Protein AF-A0A927Y3K6-F1 (afdb_monomer_lite)

Foldseek 3Di:
DDDDDDPPDDPPPPPCDPVNLLVLLVVLLLALDPPRPDDLCQVVPCPVNVVSLVSLLCCLQVVLVDPFDDQSSLVSLVVSLVSLVVLLVVLVVVLVVLVVQLVVLLVLLVLLVVLLVCLQVLPVCSVVSLVVCPVPDDPLLSVLSVQCNPDPDCPDPSVVVSVVVSVVSSVCSNPVVVSVVVNVSSVSSSVSSLVSNPSSVVSSVPHDNGDDPCVVCVVVVVVVVVVCVVPDDDDDPDCVVVVVPDPVVVVSVVVVVVVVPPPDPPDDDDDDDD

pLDDT: mean 73.15, std 21.18, range [29.06, 95.88]

Secondary structure (DSSP, 8-state):
-----PPP---------HHHHHHHHHHHHHHH-TT-SS----TTT-HHHHHHHHHHHHHHHHGGGSSS--HHHHHHHHHHHHHHHHHHHHHHHHHHHHHHHHHHHHHHHHHHHHHHHHHHTT-TTHHHHHHHGGGTS-HHHHHHHHHHHH-S-TT-HHHHHHHHHHHHHHHHHHH-HHHHHHHHHHHHHHHHHHHHHHHHHHHHTTSPPP---THHHHHHHHHHHHHHTTS----PPPHHHHHHH-THHHHHHHHHHHTT-----PPPPP----

Sequence (274 aa):
MLFFHKPGIVNVRMIITEEKILSNIDKVQKMINPNSKKQIVQLDEDAFFKDLIDSIKTYLIEYPKKKNFPAGVYRAAYGLVEYATNQFEENTKKIETLIRQREKNINVANNLKGLLDSVENKEKDWKSKVKQATTVLSEDVIQALVVVGKAKNKKNDNYNDAIKLIKARISNLETNLHIEIDMERIEDRSKALSYIGIEIAEALKGIPAPVEDEKAQVIEQTEENEYLAQTRFEVKPSLWQRIKTSKLVRTIAYICKVKVVLQLPALPEGRGEN

Structure (mmCIF, N/CA/C/O backbone):
data_AF-A0A927Y3K6-F1
#
_entry.id   AF-A0A927Y3K6-F1
#
loop_
_atom_site.group_PDB
_atom_site.id
_atom_site.type_symbol
_atom_site.label_atom_id
_atom_site.label_alt_id
_atom_site.label_comp_id
_atom_site.label_asym_id
_atom_site.label_entity_id
_atom_site.label_seq_id
_atom_site.pdbx_PDB_ins_code
_atom_site.Cartn_x
_atom_site.Cartn_y
_atom_site.Cartn_z
_atom_site.occupancy
_atom_site.B_iso_or_equiv
_atom_site.auth_seq_id
_atom_site.auth_comp_id
_atom_site.auth_asym_id
_atom_site.auth_atom_id
_atom_site.pdbx_PDB_model_num
ATOM 1 N N . MET A 1 1 ? 40.669 -33.558 -53.863 1.00 36.59 1 MET A N 1
ATOM 2 C CA . MET A 1 1 ? 41.075 -32.639 -52.776 1.00 36.59 1 MET A CA 1
ATOM 3 C C . MET A 1 1 ? 39.826 -32.197 -52.034 1.00 36.59 1 MET A C 1
ATOM 5 O O . MET A 1 1 ? 38.981 -31.549 -52.634 1.00 36.59 1 MET A O 1
ATOM 9 N N . LEU A 1 2 ? 39.681 -32.614 -50.775 1.00 41.03 2 LEU A N 1
ATOM 10 C CA . LEU A 1 2 ? 38.600 -32.207 -49.874 1.00 41.03 2 LEU A CA 1
ATOM 11 C C . LEU A 1 2 ? 39.032 -30.930 -49.147 1.00 41.03 2 LEU A C 1
ATOM 13 O O . LEU A 1 2 ? 39.905 -30.985 -48.285 1.00 41.03 2 LEU A O 1
ATOM 17 N N . PHE A 1 3 ? 38.436 -29.790 -49.489 1.00 42.84 3 PHE A N 1
ATOM 18 C CA . PHE A 1 3 ? 38.625 -28.548 -48.741 1.00 42.84 3 PHE A CA 1
ATOM 19 C C . PHE A 1 3 ? 37.510 -28.409 -47.704 1.00 42.84 3 PHE A C 1
ATOM 21 O O . PHE A 1 3 ? 36.457 -27.835 -47.972 1.00 42.84 3 PHE A O 1
ATOM 28 N N . PHE A 1 4 ? 37.751 -28.937 -46.505 1.00 44.19 4 PHE A N 1
ATOM 29 C CA . PHE A 1 4 ? 36.957 -28.597 -45.328 1.00 44.19 4 PHE A CA 1
ATOM 30 C C . PHE A 1 4 ? 37.248 -27.144 -44.936 1.00 44.19 4 PHE A C 1
ATOM 32 O O . PHE A 1 4 ? 38.288 -26.843 -44.352 1.00 44.19 4 PHE A O 1
ATOM 39 N N . HIS A 1 5 ? 36.324 -26.238 -45.251 1.00 45.66 5 HIS A N 1
ATOM 40 C CA . HIS A 1 5 ? 36.304 -24.913 -44.643 1.00 45.66 5 HIS A CA 1
ATOM 41 C C . HIS A 1 5 ? 35.807 -25.055 -43.202 1.00 45.66 5 HIS A C 1
ATOM 43 O O . HIS A 1 5 ? 34.659 -25.427 -42.964 1.00 45.66 5 HIS A O 1
ATOM 49 N N . LYS A 1 6 ? 36.677 -24.768 -42.230 1.00 51.31 6 LYS A N 1
ATOM 50 C CA . LYS A 1 6 ? 36.256 -24.541 -40.844 1.00 51.31 6 LYS A CA 1
ATOM 51 C C . LYS A 1 6 ? 35.417 -23.255 -40.813 1.00 51.31 6 LYS A C 1
ATOM 53 O O . LYS A 1 6 ? 35.940 -22.221 -41.234 1.00 51.31 6 LYS A O 1
ATOM 58 N N . PRO A 1 7 ? 34.164 -23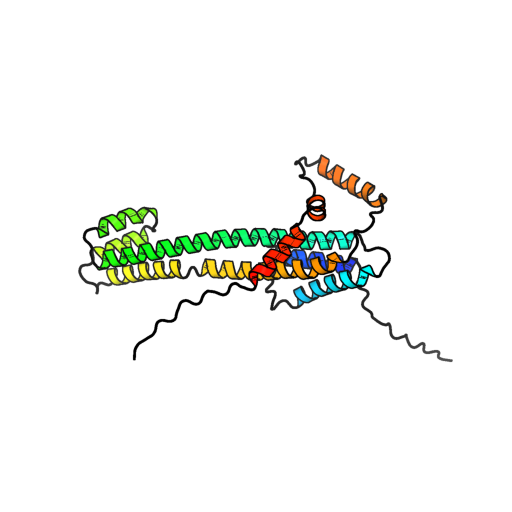.267 -40.325 1.00 47.44 7 PRO A N 1
ATOM 59 C CA . PRO A 1 7 ? 33.451 -22.025 -40.080 1.00 47.44 7 PRO A CA 1
ATOM 60 C C . PRO A 1 7 ? 34.171 -21.280 -38.953 1.00 47.44 7 PRO A C 1
ATOM 62 O O . PRO A 1 7 ? 34.413 -21.831 -37.877 1.00 47.44 7 PRO A O 1
ATOM 65 N N . GLY A 1 8 ? 34.577 -20.045 -39.244 1.00 43.66 8 GLY A N 1
ATOM 66 C CA . GLY A 1 8 ? 35.176 -19.148 -38.268 1.00 43.66 8 GLY A CA 1
ATOM 67 C C . GLY A 1 8 ? 34.257 -18.997 -37.061 1.00 43.66 8 GLY A C 1
ATOM 68 O O . GLY A 1 8 ? 33.038 -18.915 -37.202 1.00 43.66 8 GLY A O 1
ATOM 69 N N . ILE A 1 9 ? 34.859 -18.985 -35.875 1.00 44.06 9 ILE A N 1
ATOM 70 C CA . ILE A 1 9 ? 34.184 -18.696 -34.613 1.00 44.06 9 ILE A CA 1
ATOM 71 C C . ILE A 1 9 ? 33.512 -17.332 -34.772 1.00 44.06 9 ILE A C 1
ATOM 73 O O . ILE A 1 9 ? 34.178 -16.295 -34.809 1.00 44.06 9 ILE A O 1
ATOM 77 N N . VAL A 1 10 ? 32.189 -17.344 -34.930 1.00 38.84 10 VAL A N 1
ATOM 78 C CA . VAL A 1 10 ? 31.381 -16.130 -34.945 1.00 38.84 10 VAL A CA 1
ATOM 79 C C . VAL A 1 10 ? 31.511 -15.541 -33.553 1.00 38.84 10 VAL A C 1
ATOM 81 O O . VAL A 1 10 ? 31.070 -16.128 -32.568 1.00 38.84 10 VAL A O 1
ATOM 84 N N . ASN A 1 11 ? 32.179 -14.399 -33.464 1.00 36.50 11 ASN A N 1
ATOM 85 C CA . ASN A 1 11 ? 32.281 -13.641 -32.234 1.00 36.50 11 ASN A CA 1
ATOM 86 C C . ASN A 1 11 ? 30.873 -13.101 -31.939 1.00 36.50 11 ASN A C 1
ATOM 88 O O . ASN A 1 11 ? 30.486 -12.058 -32.466 1.00 36.50 11 ASN A O 1
ATOM 92 N N . VAL A 1 12 ? 30.069 -13.844 -31.169 1.00 40.75 12 VAL A N 1
ATOM 93 C CA . VAL A 1 12 ? 28.714 -13.448 -30.752 1.00 40.75 12 VAL A CA 1
ATOM 94 C C . VAL A 1 12 ? 28.831 -12.356 -29.685 1.00 40.75 12 VAL A C 1
ATOM 96 O O . VAL A 1 12 ? 28.401 -12.508 -28.546 1.00 40.75 12 VAL A O 1
ATOM 99 N N . ARG A 1 13 ? 29.425 -11.209 -30.038 1.00 42.69 13 ARG A N 1
ATOM 100 C CA . ARG A 1 13 ? 29.059 -9.960 -29.373 1.00 42.69 13 ARG A CA 1
ATOM 101 C C . ARG A 1 13 ? 27.600 -9.757 -29.733 1.00 42.69 13 ARG A C 1
ATOM 103 O O . ARG A 1 13 ? 27.295 -9.425 -30.872 1.00 42.69 13 ARG A O 1
ATOM 110 N N . MET A 1 14 ? 26.711 -10.058 -28.796 1.00 45.69 14 MET A N 1
ATOM 111 C CA . MET A 1 14 ? 25.279 -9.837 -28.925 1.00 45.69 14 MET A CA 1
ATOM 112 C C . MET A 1 14 ? 25.083 -8.360 -29.296 1.00 45.69 14 MET A C 1
ATOM 114 O O . MET A 1 14 ? 25.228 -7.484 -28.448 1.00 45.69 14 MET A O 1
ATOM 118 N N . ILE A 1 15 ? 24.864 -8.064 -30.580 1.00 51.78 15 ILE A N 1
ATOM 119 C CA . ILE A 1 15 ? 24.608 -6.701 -31.042 1.00 51.78 15 ILE A CA 1
ATOM 120 C C . ILE A 1 15 ? 23.245 -6.351 -30.458 1.00 51.78 15 ILE A C 1
ATOM 122 O O . ILE A 1 15 ? 22.217 -6.831 -30.930 1.00 51.78 15 ILE A O 1
ATOM 126 N N . ILE A 1 16 ? 23.238 -5.588 -29.370 1.00 62.56 16 ILE A N 1
ATOM 127 C CA . ILE A 1 16 ? 22.017 -5.008 -28.830 1.00 62.56 16 ILE A CA 1
ATOM 128 C C . ILE A 1 16 ? 21.516 -4.030 -29.899 1.00 62.56 16 ILE A C 1
ATOM 130 O O . ILE A 1 16 ? 22.113 -2.976 -30.120 1.00 62.56 16 ILE A O 1
ATOM 134 N N . THR A 1 17 ? 20.484 -4.436 -30.636 1.00 76.12 17 THR A N 1
ATOM 135 C CA . THR A 1 17 ? 19.841 -3.619 -31.666 1.00 76.12 17 THR A CA 1
ATOM 136 C C . THR A 1 17 ? 18.910 -2.596 -31.019 1.00 76.12 17 THR A C 1
ATOM 138 O O . THR A 1 17 ? 18.392 -2.817 -29.923 1.00 76.12 17 THR A O 1
ATOM 141 N N . GLU A 1 18 ? 18.670 -1.483 -31.711 1.00 79.75 18 GLU A N 1
ATOM 142 C CA . GLU A 1 18 ? 17.686 -0.469 -31.306 1.00 79.75 18 GLU A CA 1
ATOM 143 C C . GLU A 1 18 ? 16.310 -1.092 -31.020 1.00 79.75 18 GLU A C 1
ATOM 145 O O . GLU A 1 18 ? 15.723 -0.846 -29.967 1.00 79.75 18 GLU A O 1
ATOM 150 N N . GLU A 1 19 ? 15.849 -1.992 -31.891 1.00 82.81 19 GLU A N 1
ATOM 151 C CA . GLU A 1 19 ? 14.581 -2.716 -31.739 1.00 82.81 19 GLU A CA 1
ATOM 152 C C . GLU A 1 19 ? 14.511 -3.521 -30.434 1.00 82.81 19 GLU A C 1
ATOM 154 O O . GLU A 1 19 ? 13.481 -3.541 -29.755 1.00 82.81 19 GLU A O 1
ATOM 159 N N . LYS A 1 20 ? 15.623 -4.158 -30.039 1.00 86.69 20 LYS A N 1
ATOM 160 C CA . LYS A 1 20 ? 15.697 -4.924 -28.791 1.00 86.69 20 LYS A CA 1
ATOM 161 C C . LYS A 1 20 ? 15.553 -4.012 -27.573 1.00 86.69 20 LYS A C 1
ATOM 163 O O . LYS A 1 20 ? 14.872 -4.386 -26.620 1.00 86.69 20 LYS A O 1
ATOM 168 N N . ILE A 1 21 ? 16.152 -2.821 -27.601 1.00 89.12 21 ILE A N 1
ATOM 169 C CA . ILE A 1 21 ? 16.048 -1.857 -26.496 1.00 89.12 21 ILE A CA 1
ATOM 170 C C . ILE A 1 21 ? 14.661 -1.241 -26.412 1.00 89.12 21 ILE A C 1
ATOM 172 O O . ILE A 1 21 ? 14.115 -1.161 -25.315 1.00 89.12 21 ILE A O 1
ATOM 176 N N . LEU A 1 22 ? 14.053 -0.888 -27.543 1.00 87.81 22 LEU A N 1
ATOM 177 C CA . LEU A 1 22 ? 12.665 -0.426 -27.573 1.00 87.81 22 LEU A CA 1
ATOM 178 C C . LEU A 1 22 ? 11.711 -1.493 -27.013 1.00 87.81 22 LEU A C 1
ATOM 180 O O . LEU A 1 22 ? 10.856 -1.183 -26.185 1.00 87.81 22 LEU A O 1
ATOM 184 N N . SER A 1 23 ? 11.914 -2.765 -27.375 1.00 89.19 23 SER A N 1
ATOM 185 C CA . SER A 1 23 ? 11.152 -3.883 -26.804 1.00 89.19 23 SER A CA 1
ATOM 186 C C . SER A 1 23 ? 11.370 -4.038 -25.295 1.00 89.19 23 SER A C 1
ATOM 188 O O . SER A 1 23 ? 10.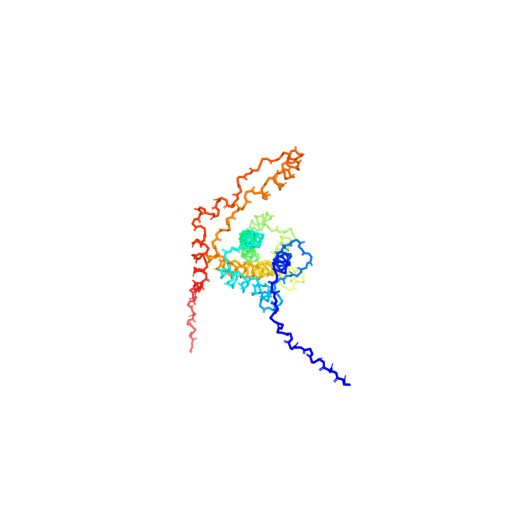420 -4.310 -24.560 1.00 89.19 23 SER A O 1
ATOM 190 N N . ASN A 1 24 ? 12.602 -3.860 -24.809 1.00 90.19 24 ASN A N 1
ATOM 191 C CA . ASN A 1 24 ? 12.896 -3.916 -23.377 1.00 90.19 24 ASN A CA 1
ATOM 192 C C . ASN A 1 24 ? 12.230 -2.760 -22.618 1.00 90.19 24 ASN A C 1
ATOM 194 O O . ASN A 1 24 ? 11.640 -3.003 -21.569 1.00 90.19 24 ASN A O 1
ATOM 198 N N . ILE A 1 25 ? 12.248 -1.540 -23.164 1.00 89.00 25 ILE A N 1
ATOM 199 C CA . ILE A 1 25 ? 11.566 -0.375 -22.581 1.00 89.00 25 ILE A CA 1
ATOM 200 C C . ILE A 1 25 ? 10.054 -0.624 -22.467 1.00 89.00 25 ILE A C 1
ATOM 202 O O . ILE A 1 25 ? 9.486 -0.418 -21.396 1.00 89.00 25 ILE A O 1
ATOM 206 N N . ASP A 1 26 ? 9.411 -1.139 -23.519 1.00 88.56 26 ASP A N 1
ATOM 207 C CA . ASP A 1 26 ? 7.977 -1.471 -23.503 1.00 88.56 26 ASP A CA 1
ATOM 208 C C . ASP A 1 26 ? 7.641 -2.563 -22.466 1.00 88.56 26 ASP A C 1
ATOM 210 O O . ASP A 1 26 ? 6.654 -2.464 -21.732 1.00 88.56 26 ASP A O 1
ATOM 214 N N . LYS A 1 27 ? 8.491 -3.591 -22.333 1.00 88.81 27 LYS A N 1
ATOM 215 C CA . LYS A 1 27 ? 8.333 -4.619 -21.287 1.00 88.81 27 LYS A CA 1
ATOM 216 C C . LYS A 1 27 ? 8.416 -4.017 -19.889 1.00 88.81 27 LYS A C 1
ATOM 218 O O . LYS A 1 27 ? 7.531 -4.287 -19.079 1.00 88.81 27 LYS A O 1
ATOM 223 N N . VAL A 1 28 ? 9.428 -3.188 -19.626 1.00 88.81 28 VAL A N 1
ATOM 224 C CA . VAL A 1 28 ? 9.579 -2.494 -18.339 1.00 88.81 28 VAL A CA 1
ATOM 225 C C . VAL A 1 28 ? 8.339 -1.651 -18.060 1.00 88.81 28 VAL A C 1
ATOM 227 O O . VAL A 1 28 ? 7.747 -1.791 -16.992 1.00 88.81 28 VAL A O 1
ATOM 230 N N . GLN A 1 29 ? 7.882 -0.851 -19.030 1.00 86.88 29 GLN A N 1
ATOM 231 C CA . GLN A 1 29 ? 6.697 -0.004 -18.886 1.00 86.88 29 GLN A CA 1
ATOM 232 C C . GLN A 1 29 ? 5.433 -0.812 -18.544 1.00 86.88 29 GLN A C 1
ATOM 234 O O . GLN A 1 29 ? 4.636 -0.397 -17.702 1.00 86.88 29 GLN A O 1
ATOM 239 N N . LYS A 1 30 ? 5.254 -1.996 -19.141 1.00 86.19 30 LYS A N 1
ATOM 240 C CA . LYS A 1 30 ? 4.138 -2.905 -18.824 1.00 86.19 30 LYS A CA 1
ATOM 241 C C . LYS A 1 30 ? 4.226 -3.496 -17.415 1.00 86.19 30 LYS A C 1
ATOM 243 O O . LYS A 1 30 ? 3.180 -3.670 -16.788 1.00 86.19 30 LYS A O 1
ATOM 248 N N . MET A 1 31 ? 5.430 -3.790 -16.923 1.00 83.75 31 MET A N 1
ATOM 249 C CA . MET A 1 31 ? 5.654 -4.333 -15.573 1.00 83.75 31 MET A CA 1
ATOM 250 C C . MET A 1 31 ? 5.369 -3.303 -14.475 1.00 83.75 31 MET A C 1
ATOM 252 O O . MET A 1 31 ? 4.842 -3.651 -13.425 1.00 83.75 31 MET A O 1
ATOM 256 N N . ILE A 1 32 ? 5.665 -2.025 -14.721 1.00 81.81 32 ILE A N 1
ATOM 257 C CA . ILE A 1 32 ? 5.409 -0.951 -13.746 1.00 81.81 32 ILE A CA 1
ATOM 258 C C . ILE A 1 32 ? 4.002 -0.348 -13.838 1.00 81.81 32 ILE A C 1
ATOM 260 O O . ILE A 1 32 ? 3.631 0.476 -13.002 1.00 81.81 32 ILE A O 1
ATOM 264 N N . ASN A 1 33 ? 3.210 -0.734 -14.840 1.00 82.25 33 ASN A N 1
ATOM 265 C CA . ASN A 1 33 ? 1.862 -0.211 -15.018 1.00 82.25 33 ASN A CA 1
ATOM 266 C C . ASN A 1 33 ? 0.914 -0.772 -13.939 1.00 82.25 33 ASN A C 1
ATOM 268 O O . ASN A 1 33 ? 0.686 -1.984 -13.903 1.00 82.25 33 ASN A O 1
ATOM 272 N N . PRO A 1 34 ? 0.282 0.078 -13.107 1.00 75.00 34 PRO A N 1
ATOM 273 C CA . PRO A 1 34 ? -0.590 -0.370 -12.020 1.00 75.00 34 PRO A CA 1
ATOM 274 C C . PRO A 1 34 ? -1.841 -1.125 -12.493 1.00 75.00 34 PRO A C 1
ATOM 276 O O . PRO A 1 34 ? -2.422 -1.872 -11.704 1.00 75.00 34 PRO A O 1
ATOM 279 N N . ASN A 1 35 ? -2.252 -0.936 -13.752 1.00 75.69 35 ASN A N 1
ATOM 280 C CA . ASN A 1 35 ? -3.422 -1.572 -14.359 1.00 75.69 35 ASN A CA 1
ATOM 281 C C . ASN A 1 35 ? -3.083 -2.882 -15.086 1.00 75.69 35 ASN A C 1
ATOM 283 O O . ASN A 1 35 ? -3.986 -3.566 -15.576 1.00 75.69 35 ASN A O 1
ATOM 287 N N . SER A 1 36 ? -1.802 -3.238 -15.208 1.00 71.75 36 SER A N 1
ATOM 288 C CA . SER A 1 36 ? -1.430 -4.485 -15.860 1.00 71.75 36 SER A CA 1
ATOM 289 C C . SER A 1 36 ? -1.715 -5.662 -14.918 1.00 71.75 36 SER A C 1
ATOM 291 O O . SER A 1 36 ? -1.423 -5.642 -13.724 1.00 71.75 36 SER A O 1
ATOM 293 N N . LYS A 1 37 ? -2.311 -6.733 -15.457 1.00 59.25 37 LYS A N 1
ATOM 294 C CA . LYS A 1 37 ? -2.559 -7.979 -14.706 1.00 59.25 37 LYS A CA 1
ATOM 295 C C . LYS A 1 37 ? -1.264 -8.726 -14.346 1.00 59.25 37 LYS A C 1
ATOM 297 O O . LYS A 1 37 ? -1.333 -9.765 -13.694 1.00 59.25 37 LYS A O 1
ATOM 302 N N . LYS A 1 38 ? -0.099 -8.255 -14.807 1.00 53.81 38 LYS A N 1
ATOM 303 C CA . LYS A 1 38 ? 1.187 -8.935 -14.660 1.00 53.81 38 LYS A CA 1
ATOM 304 C C . LYS A 1 38 ? 2.058 -8.215 -13.632 1.00 53.81 38 LYS A C 1
ATOM 306 O O . LYS A 1 38 ? 2.671 -7.208 -13.941 1.00 53.81 38 LYS A O 1
ATOM 311 N N . GLN A 1 39 ? 2.110 -8.857 -12.466 1.00 55.06 39 GLN A N 1
ATOM 312 C CA . GLN A 1 39 ? 3.175 -8.860 -11.459 1.00 55.06 39 GLN A CA 1
ATOM 313 C C . GLN A 1 39 ? 3.473 -7.547 -10.714 1.00 55.06 39 GLN A C 1
ATOM 315 O O . GLN A 1 39 ? 3.765 -6.502 -11.278 1.00 55.06 39 GLN A O 1
ATOM 320 N N . ILE A 1 40 ? 3.410 -7.635 -9.383 1.00 55.62 40 ILE A N 1
ATOM 321 C CA . ILE A 1 40 ? 3.969 -6.646 -8.462 1.00 55.62 40 ILE A CA 1
ATOM 322 C C . ILE A 1 40 ? 5.483 -6.846 -8.538 1.00 55.62 40 ILE A C 1
ATOM 324 O O . ILE A 1 40 ? 5.962 -7.903 -8.141 1.00 55.62 40 ILE A O 1
ATOM 328 N N . VAL A 1 41 ? 6.215 -5.884 -9.099 1.00 61.50 41 VAL A N 1
ATOM 329 C CA . VAL A 1 41 ? 7.682 -5.933 -9.112 1.00 61.50 41 VAL A CA 1
ATOM 330 C C . VAL A 1 41 ? 8.163 -5.811 -7.667 1.00 61.50 41 VAL A C 1
ATOM 332 O O . VAL A 1 41 ? 8.173 -4.717 -7.106 1.00 61.50 41 VAL A O 1
ATOM 335 N N . GLN A 1 42 ? 8.532 -6.935 -7.058 1.00 66.62 42 GLN A N 1
ATOM 336 C CA . GLN A 1 42 ? 9.379 -6.945 -5.871 1.00 66.62 42 GLN A CA 1
ATOM 337 C C . GLN A 1 42 ? 10.807 -6.760 -6.364 1.00 66.62 42 GLN A C 1
ATOM 339 O O . GLN A 1 42 ? 11.437 -7.701 -6.842 1.00 66.62 42 GLN A O 1
ATOM 344 N N . LEU A 1 43 ? 11.291 -5.517 -6.315 1.00 67.88 43 LEU A N 1
ATOM 345 C CA . LEU A 1 43 ? 12.575 -5.134 -6.905 1.00 67.88 43 LEU A CA 1
ATOM 346 C C . LEU A 1 43 ? 13.727 -6.043 -6.450 1.00 67.88 43 LEU A C 1
ATOM 348 O O . LEU A 1 43 ? 14.623 -6.346 -7.236 1.00 67.88 43 LEU A O 1
ATOM 352 N N . ASP A 1 44 ? 13.711 -6.481 -5.194 1.00 65.69 44 ASP A N 1
ATOM 353 C CA . ASP A 1 44 ? 14.787 -7.286 -4.625 1.00 65.69 44 ASP A CA 1
ATOM 354 C C . ASP A 1 44 ? 14.857 -8.695 -5.228 1.00 65.69 44 ASP A C 1
ATOM 356 O O . ASP A 1 44 ? 15.961 -9.174 -5.492 1.00 65.69 44 ASP A O 1
ATOM 360 N N . GLU A 1 45 ? 13.712 -9.286 -5.570 1.00 70.69 45 GLU A N 1
ATOM 361 C CA . GLU A 1 45 ? 13.589 -10.663 -6.069 1.00 70.69 45 GLU A CA 1
ATOM 362 C C . GLU A 1 45 ? 13.484 -10.757 -7.601 1.00 70.69 45 GLU A C 1
ATOM 364 O O . GLU A 1 45 ? 13.727 -11.816 -8.185 1.00 70.69 45 GLU A O 1
ATOM 369 N N . ASP A 1 46 ? 13.162 -9.654 -8.283 1.00 80.25 46 ASP A N 1
ATOM 370 C CA . ASP A 1 46 ? 12.954 -9.642 -9.732 1.00 80.25 46 ASP A CA 1
ATOM 371 C C . ASP A 1 46 ? 14.268 -9.409 -10.503 1.00 80.25 46 ASP A C 1
ATOM 373 O O . ASP A 1 46 ? 14.594 -8.305 -10.956 1.00 80.25 46 ASP A O 1
ATOM 377 N N . ALA A 1 47 ? 15.044 -10.488 -10.653 1.00 84.62 47 ALA A N 1
ATOM 378 C CA . ALA A 1 47 ? 16.263 -10.500 -11.464 1.00 84.62 47 ALA A CA 1
ATOM 379 C C . ALA A 1 47 ? 15.988 -10.133 -12.934 1.00 84.62 47 ALA A C 1
ATOM 381 O O . ALA A 1 47 ? 16.770 -9.412 -13.545 1.00 84.62 47 ALA A O 1
ATOM 382 N N . PHE A 1 48 ? 14.842 -10.551 -13.484 1.00 86.88 48 PHE A N 1
ATOM 383 C CA . PHE A 1 48 ? 14.468 -10.247 -14.865 1.00 86.88 48 PHE A CA 1
ATOM 384 C C . PHE A 1 48 ? 14.247 -8.745 -15.075 1.00 86.88 48 PHE A C 1
ATOM 386 O O . PHE A 1 48 ? 14.716 -8.182 -16.064 1.00 86.88 48 PHE A O 1
ATOM 393 N N . PHE A 1 49 ? 13.573 -8.076 -14.138 1.00 87.31 49 PHE A N 1
ATOM 394 C CA . PHE A 1 49 ? 13.414 -6.625 -14.168 1.00 87.31 49 PHE A CA 1
ATOM 395 C C . PHE A 1 49 ? 14.766 -5.907 -14.117 1.00 87.31 49 PHE A C 1
ATOM 397 O O . PHE A 1 49 ? 15.017 -5.021 -14.935 1.00 87.31 49 PHE A O 1
ATOM 404 N N . LYS A 1 50 ? 15.660 -6.314 -13.207 1.00 88.88 50 LYS A N 1
ATOM 405 C CA . LYS A 1 50 ? 17.016 -5.749 -13.099 1.00 88.88 50 LYS A CA 1
ATOM 406 C C . LYS A 1 50 ? 17.815 -5.931 -14.392 1.00 88.88 50 LYS A C 1
ATOM 408 O O . LYS A 1 50 ? 18.387 -4.959 -14.876 1.00 88.88 50 LYS A O 1
ATOM 413 N N . ASP A 1 51 ? 17.767 -7.114 -15.002 1.00 89.31 51 ASP A N 1
ATOM 414 C CA . ASP A 1 51 ? 18.443 -7.406 -16.272 1.00 89.31 51 ASP A CA 1
ATOM 415 C C . ASP A 1 51 ? 17.915 -6.542 -17.431 1.00 89.31 51 ASP A C 1
ATOM 417 O O . ASP A 1 51 ? 18.681 -6.104 -18.296 1.00 89.31 51 ASP A O 1
ATOM 421 N N . LEU A 1 52 ? 16.605 -6.261 -17.467 1.00 90.00 52 LEU A N 1
ATOM 422 C CA . LEU A 1 52 ? 16.022 -5.359 -18.465 1.00 90.00 52 LEU A CA 1
ATOM 423 C C . LEU A 1 52 ? 16.525 -3.922 -18.292 1.00 90.00 52 LEU A C 1
ATOM 425 O O . LEU A 1 52 ? 16.877 -3.281 -19.286 1.00 90.00 52 LEU A O 1
ATOM 429 N N . ILE A 1 53 ? 16.571 -3.422 -17.053 1.00 90.00 53 ILE A N 1
ATOM 430 C CA . ILE A 1 53 ? 17.078 -2.079 -16.749 1.00 90.00 53 ILE A CA 1
ATOM 431 C C . ILE A 1 53 ? 18.566 -1.977 -17.067 1.00 90.00 53 ILE A C 1
ATOM 433 O O . ILE A 1 53 ? 18.966 -1.017 -17.725 1.00 90.00 53 ILE A O 1
ATOM 437 N N . ASP A 1 54 ? 19.367 -2.971 -16.681 1.00 89.75 54 ASP A N 1
ATOM 438 C CA . ASP A 1 54 ? 20.799 -2.988 -16.976 1.00 89.75 54 ASP A CA 1
ATOM 439 C C . ASP A 1 54 ? 21.044 -3.043 -18.487 1.00 89.75 54 ASP A C 1
ATOM 441 O O . ASP A 1 54 ? 21.793 -2.233 -19.020 1.00 89.75 54 ASP A O 1
ATOM 445 N N . SER A 1 55 ? 20.296 -3.867 -19.232 1.00 89.38 55 SER A N 1
ATOM 446 C CA . SER A 1 55 ? 20.376 -3.884 -20.698 1.00 89.38 55 SER A CA 1
ATOM 447 C C . SER A 1 55 ? 20.076 -2.519 -21.329 1.00 89.38 55 SER A C 1
ATOM 449 O O . SER A 1 55 ? 20.728 -2.161 -22.315 1.00 89.38 55 SER A O 1
ATOM 451 N N . ILE A 1 56 ? 19.091 -1.773 -20.814 1.00 89.25 56 ILE A N 1
ATOM 452 C CA . ILE A 1 56 ? 18.785 -0.415 -21.286 1.00 89.25 56 ILE A CA 1
ATOM 453 C C . ILE A 1 56 ? 19.932 0.528 -20.909 1.00 89.25 56 ILE A C 1
ATOM 455 O O . ILE A 1 56 ? 20.449 1.237 -21.770 1.00 89.25 56 ILE A O 1
ATOM 459 N N . LYS A 1 57 ? 20.382 0.497 -19.652 1.00 89.38 57 LYS A N 1
ATOM 460 C CA . LYS A 1 57 ? 21.479 1.316 -19.126 1.00 89.38 57 LYS A CA 1
ATOM 461 C C . LYS A 1 57 ? 22.775 1.118 -19.911 1.00 89.38 57 LYS A C 1
ATOM 463 O O . LYS A 1 57 ? 23.359 2.100 -20.367 1.00 89.38 57 LYS A O 1
ATOM 468 N N . THR A 1 58 ? 23.213 -0.123 -20.117 1.00 87.00 58 THR A N 1
ATOM 469 C CA . THR A 1 58 ? 24.414 -0.452 -20.894 1.00 87.00 58 THR A CA 1
ATOM 470 C C . THR A 1 58 ? 24.317 0.125 -22.299 1.00 87.00 58 THR A C 1
ATOM 472 O O . THR A 1 58 ? 25.257 0.770 -22.755 1.00 87.00 58 THR A O 1
ATOM 475 N N . TYR A 1 59 ? 23.166 -0.007 -22.967 1.00 85.69 59 TYR A N 1
ATOM 476 C CA . TYR A 1 59 ? 22.975 0.589 -24.288 1.00 85.69 59 TYR A CA 1
ATOM 477 C C . TYR A 1 59 ? 23.079 2.119 -24.255 1.00 85.69 59 TYR A C 1
ATOM 479 O O . TYR A 1 59 ? 23.785 2.704 -25.076 1.00 85.69 59 TYR A O 1
ATOM 487 N N . LEU A 1 60 ? 22.427 2.773 -23.291 1.00 83.75 60 LEU A N 1
ATOM 488 C CA . LEU A 1 60 ? 22.472 4.228 -23.131 1.00 83.75 60 LEU A CA 1
ATOM 489 C C . LEU A 1 60 ? 23.890 4.750 -22.830 1.00 83.75 60 LEU A C 1
ATOM 491 O O . LEU A 1 60 ? 24.242 5.831 -23.291 1.00 83.75 60 LEU A O 1
ATOM 495 N N . ILE A 1 61 ? 24.722 3.988 -22.114 1.00 81.81 61 ILE A N 1
ATOM 496 C CA . ILE A 1 61 ? 26.108 4.368 -21.781 1.00 81.81 61 ILE A CA 1
ATOM 497 C C . ILE A 1 61 ? 27.086 4.054 -22.924 1.00 81.81 61 ILE A C 1
ATOM 499 O O . ILE A 1 61 ? 28.011 4.826 -23.191 1.00 81.81 61 ILE A O 1
ATOM 503 N N . GLU A 1 62 ? 26.922 2.921 -23.609 1.00 77.94 62 GLU A N 1
ATOM 504 C CA . GLU A 1 62 ? 27.860 2.464 -24.640 1.00 77.94 62 GLU A CA 1
ATOM 505 C C . GLU A 1 62 ? 27.621 3.114 -26.009 1.00 77.94 62 GLU A C 1
ATOM 507 O O . GLU A 1 62 ? 28.580 3.380 -26.743 1.00 77.94 62 GLU A O 1
ATOM 512 N N . TYR A 1 63 ? 26.363 3.397 -26.360 1.00 67.88 63 TYR A N 1
ATOM 513 C CA . TYR A 1 63 ? 25.996 3.958 -27.659 1.00 67.88 63 TYR A CA 1
ATOM 514 C C . TYR A 1 63 ? 26.447 5.413 -27.934 1.00 67.88 63 TYR A C 1
ATOM 516 O O . TYR A 1 63 ? 26.781 5.677 -29.093 1.00 67.88 63 TYR A O 1
ATOM 524 N N . PRO A 1 64 ? 26.563 6.362 -26.973 1.00 60.38 64 PRO A N 1
ATOM 525 C CA . PRO A 1 64 ? 27.008 7.736 -27.264 1.00 60.38 64 PRO A CA 1
ATOM 526 C C . PRO A 1 64 ? 28.437 7.847 -27.828 1.00 60.38 64 PRO A C 1
ATOM 528 O O . PRO A 1 64 ? 28.858 8.928 -28.227 1.00 60.38 64 PRO A O 1
ATOM 531 N N . LYS A 1 65 ? 29.187 6.739 -27.936 1.00 58.97 65 LYS A N 1
ATOM 532 C CA . LYS A 1 65 ? 30.464 6.677 -28.670 1.00 58.97 65 LYS A CA 1
ATOM 533 C C . LYS A 1 65 ? 30.295 6.648 -30.204 1.00 58.97 65 LYS A C 1
ATOM 535 O O . LYS A 1 65 ? 31.295 6.695 -30.920 1.00 58.97 65 LYS A O 1
ATOM 540 N N . LYS A 1 66 ? 29.063 6.555 -30.727 1.00 57.88 66 LYS A N 1
ATOM 541 C CA . LYS A 1 66 ? 28.725 6.621 -32.164 1.00 57.88 66 LYS A CA 1
ATOM 542 C C . LYS A 1 66 ? 28.161 8.004 -32.513 1.00 57.88 66 LYS A C 1
ATOM 544 O O . LYS A 1 66 ? 27.462 8.603 -31.710 1.00 57.88 66 LYS A O 1
ATOM 549 N N . LYS A 1 67 ? 28.461 8.503 -33.721 1.00 60.19 67 LYS A N 1
ATOM 550 C CA . LYS A 1 67 ? 28.280 9.916 -34.121 1.00 60.19 67 LYS A CA 1
ATOM 551 C C . LYS A 1 67 ? 26.882 10.516 -33.876 1.00 60.19 67 LYS A C 1
ATOM 553 O O . LYS A 1 67 ? 26.846 11.704 -33.605 1.00 60.19 67 LYS A O 1
ATOM 558 N N . ASN A 1 68 ? 25.795 9.733 -33.915 1.00 67.94 68 ASN A N 1
ATOM 559 C CA . ASN A 1 68 ? 24.423 10.168 -33.605 1.00 67.94 68 ASN A CA 1
ATOM 560 C C . ASN A 1 68 ? 23.672 9.076 -32.820 1.00 67.94 68 ASN A C 1
ATOM 562 O O . ASN A 1 68 ? 23.707 7.910 -33.215 1.00 67.94 68 ASN A O 1
ATOM 566 N N . PHE A 1 69 ? 22.979 9.453 -31.741 1.00 76.25 69 PHE A N 1
ATOM 567 C CA . PHE A 1 69 ? 22.135 8.557 -30.940 1.00 76.25 69 PHE A CA 1
ATOM 568 C C . PHE A 1 69 ? 20.730 8.403 -31.572 1.00 76.25 69 PHE A C 1
ATOM 570 O O . PHE A 1 69 ? 20.222 9.391 -32.106 1.00 76.25 69 PHE A O 1
ATOM 577 N N . PRO A 1 70 ? 20.070 7.226 -31.533 1.00 82.25 70 PRO A N 1
ATOM 578 C CA . PRO A 1 70 ? 18.789 7.027 -32.204 1.00 82.25 70 PRO A CA 1
ATOM 579 C C . PRO A 1 70 ? 17.665 7.781 -31.491 1.00 82.25 70 PRO A C 1
ATOM 581 O O . PRO A 1 70 ? 17.467 7.639 -30.280 1.00 82.25 70 PRO A O 1
ATOM 584 N N . ALA A 1 71 ? 16.906 8.575 -32.248 1.00 81.12 71 ALA A N 1
ATOM 585 C CA . ALA A 1 71 ? 15.849 9.418 -31.694 1.00 81.12 71 ALA A CA 1
ATOM 586 C C . ALA A 1 71 ? 14.717 8.607 -31.040 1.00 81.12 71 ALA A C 1
ATOM 588 O O . ALA A 1 71 ? 14.208 9.015 -29.995 1.00 81.12 71 ALA A O 1
ATOM 589 N N . GLY A 1 72 ? 14.374 7.439 -31.598 1.00 83.06 72 GLY A N 1
ATOM 590 C CA . GLY A 1 72 ? 13.347 6.548 -31.052 1.00 83.06 72 GLY A CA 1
ATOM 591 C C . GLY A 1 72 ? 13.700 6.055 -29.650 1.00 83.06 72 GLY A C 1
ATOM 592 O O . GLY A 1 72 ? 12.925 6.239 -28.712 1.00 83.06 72 GLY A O 1
ATOM 593 N N . VAL A 1 73 ? 14.912 5.516 -29.475 1.00 85.38 73 VAL A N 1
ATOM 594 C CA . VAL A 1 73 ? 15.396 5.062 -28.158 1.00 85.38 73 VAL A CA 1
ATOM 595 C C . VAL A 1 73 ? 15.475 6.217 -27.162 1.00 85.38 73 VAL A C 1
ATOM 597 O O . VAL A 1 73 ? 15.137 6.038 -25.993 1.00 85.38 73 VAL A O 1
ATOM 600 N N . TYR A 1 74 ? 15.881 7.408 -27.613 1.00 84.62 74 TYR A N 1
ATOM 601 C CA . TYR A 1 74 ? 16.001 8.584 -26.748 1.00 84.62 74 TYR A CA 1
ATOM 602 C C . TYR A 1 74 ? 14.632 8.965 -26.191 1.00 84.62 74 TYR A C 1
ATOM 604 O O . TYR A 1 74 ? 14.443 9.025 -24.977 1.00 84.62 74 TYR A O 1
ATOM 612 N N . ARG A 1 75 ? 13.647 9.154 -27.076 1.00 84.81 75 ARG A N 1
ATOM 613 C CA . ARG A 1 75 ? 12.272 9.498 -26.694 1.00 84.81 75 ARG A CA 1
ATOM 614 C C . ARG A 1 75 ? 11.656 8.426 -25.796 1.00 84.81 75 ARG A C 1
ATOM 616 O O . ARG A 1 75 ? 11.073 8.776 -24.774 1.00 84.81 75 ARG A O 1
ATOM 623 N N . ALA A 1 76 ? 11.838 7.148 -26.125 1.00 88.12 76 ALA A N 1
ATOM 624 C CA . ALA A 1 76 ? 11.306 6.037 -25.339 1.00 88.12 76 ALA A CA 1
ATOM 625 C C . ALA A 1 76 ? 11.907 5.976 -23.923 1.00 88.12 76 ALA A C 1
ATOM 627 O O . ALA A 1 76 ? 11.175 5.810 -22.950 1.00 88.12 76 ALA A O 1
ATOM 628 N N . ALA A 1 77 ? 13.222 6.165 -23.781 1.00 87.50 77 ALA A N 1
ATOM 629 C CA . ALA A 1 77 ? 13.886 6.154 -22.479 1.00 87.50 77 ALA A CA 1
ATOM 630 C C . ALA A 1 77 ? 13.473 7.352 -21.604 1.00 87.50 77 ALA A C 1
ATOM 632 O O . ALA A 1 77 ? 13.190 7.175 -20.419 1.00 87.50 77 ALA A O 1
ATOM 633 N N . TYR A 1 78 ? 13.366 8.555 -22.182 1.00 86.75 78 TYR A N 1
ATOM 634 C CA . TYR A 1 78 ? 12.824 9.718 -21.467 1.00 86.75 78 TYR A CA 1
ATOM 635 C C . TYR A 1 78 ? 11.358 9.518 -21.073 1.00 86.75 78 TYR A C 1
ATOM 637 O O . TYR A 1 78 ? 10.992 9.816 -19.938 1.00 86.75 78 TYR A O 1
ATOM 645 N N . GLY A 1 79 ? 10.539 8.969 -21.974 1.00 87.56 79 GLY A N 1
ATOM 646 C CA . GLY A 1 79 ? 9.141 8.645 -21.698 1.00 87.56 79 GLY A CA 1
ATOM 647 C C . GLY A 1 79 ? 8.988 7.621 -20.571 1.00 87.56 79 GLY A C 1
ATOM 648 O O . GLY A 1 79 ? 8.115 7.773 -19.720 1.00 87.56 79 GLY A O 1
ATOM 649 N N . LEU A 1 80 ? 9.877 6.626 -20.499 1.00 87.94 80 LEU A N 1
ATOM 650 C CA . LEU A 1 80 ? 9.903 5.655 -19.405 1.00 87.94 80 LEU A CA 1
ATOM 651 C C . LEU A 1 80 ? 10.221 6.315 -18.054 1.00 87.94 80 LEU A C 1
ATOM 653 O O . LEU A 1 80 ? 9.534 6.047 -17.068 1.00 87.94 80 LEU A O 1
ATOM 657 N N . VAL A 1 81 ? 11.225 7.198 -18.001 1.00 87.44 81 VAL A N 1
ATOM 658 C CA . VAL A 1 81 ? 11.586 7.941 -16.777 1.00 87.44 81 VAL A CA 1
ATOM 659 C C . VAL A 1 81 ? 10.460 8.883 -16.346 1.00 87.44 81 VAL A C 1
ATOM 661 O O . VAL A 1 81 ? 10.141 8.963 -15.158 1.00 87.44 81 VAL A O 1
ATOM 664 N N . GLU A 1 82 ? 9.831 9.578 -17.293 1.00 85.75 82 GLU A N 1
ATOM 665 C CA . GLU A 1 82 ? 8.690 10.455 -17.023 1.00 85.75 82 GLU A CA 1
ATOM 666 C C . GLU A 1 82 ? 7.507 9.659 -16.470 1.00 85.75 82 GLU A C 1
ATOM 668 O O . GLU A 1 82 ? 6.959 10.003 -15.421 1.00 85.75 82 GLU A O 1
ATOM 673 N N . TYR A 1 83 ? 7.156 8.551 -17.123 1.00 87.12 83 TYR A N 1
ATOM 674 C CA . TYR A 1 83 ? 6.101 7.663 -16.654 1.00 87.12 83 TYR A CA 1
ATOM 675 C C . TYR A 1 83 ? 6.393 7.147 -15.240 1.00 87.12 83 TYR A C 1
ATOM 677 O O . TYR A 1 83 ? 5.518 7.204 -14.373 1.00 87.12 83 TYR A O 1
ATOM 685 N N . ALA A 1 84 ? 7.630 6.709 -14.979 1.00 86.31 84 ALA A N 1
ATOM 686 C CA . ALA A 1 84 ? 8.027 6.220 -13.664 1.00 86.31 84 ALA A CA 1
ATOM 687 C C . ALA A 1 84 ? 7.929 7.310 -12.584 1.00 86.31 84 ALA A C 1
ATOM 689 O O . ALA A 1 84 ? 7.444 7.051 -11.482 1.00 86.31 84 ALA A O 1
ATOM 690 N N . THR A 1 85 ? 8.318 8.542 -12.919 1.00 84.94 85 THR A N 1
ATOM 691 C CA . THR A 1 85 ? 8.236 9.698 -12.015 1.00 84.94 85 THR A CA 1
ATOM 692 C C . THR A 1 85 ? 6.780 10.044 -11.694 1.00 84.94 85 THR A C 1
ATOM 694 O O 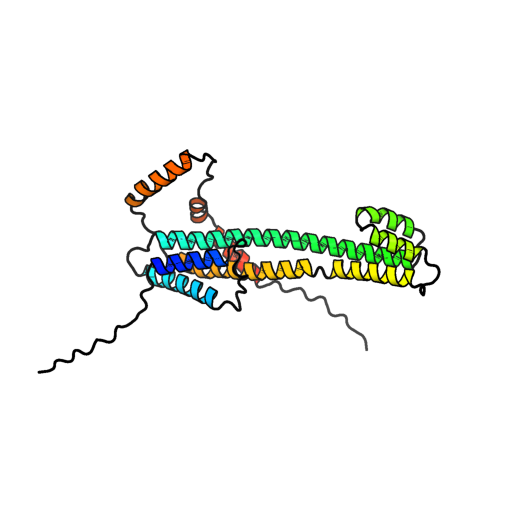. THR A 1 85 ? 6.426 10.177 -10.525 1.00 84.94 85 THR A O 1
ATOM 697 N N . ASN A 1 86 ? 5.906 10.104 -12.703 1.00 86.75 86 ASN A N 1
ATOM 698 C CA . ASN A 1 86 ? 4.481 10.386 -12.506 1.00 86.75 86 ASN A CA 1
ATOM 699 C C . ASN A 1 86 ? 3.808 9.320 -11.627 1.00 86.75 86 ASN A C 1
ATOM 701 O O . ASN A 1 86 ? 3.071 9.646 -10.696 1.00 86.75 86 ASN A O 1
ATOM 705 N N . GLN A 1 87 ? 4.103 8.041 -11.871 1.00 86.00 87 GLN A N 1
ATOM 706 C CA . GLN A 1 87 ? 3.584 6.946 -11.049 1.00 86.00 87 GLN A CA 1
ATOM 707 C C . GLN A 1 87 ? 4.107 6.998 -9.606 1.00 86.00 87 GLN A C 1
ATOM 709 O O . GLN A 1 87 ? 3.365 6.706 -8.666 1.00 86.00 87 GLN A O 1
ATOM 714 N N . PHE A 1 88 ? 5.355 7.421 -9.401 1.00 85.00 88 PHE A N 1
ATOM 715 C CA . PHE A 1 88 ? 5.919 7.603 -8.064 1.00 85.00 88 PHE A CA 1
ATOM 716 C C . PHE A 1 88 ? 5.215 8.732 -7.291 1.00 85.00 88 PHE A C 1
ATOM 718 O O . PHE A 1 88 ? 4.903 8.584 -6.104 1.00 85.00 88 PHE A O 1
ATOM 725 N N . GLU A 1 89 ? 4.908 9.847 -7.957 1.00 86.88 89 GLU A N 1
ATOM 726 C CA . GLU A 1 89 ? 4.134 10.941 -7.359 1.00 86.88 89 GLU A CA 1
ATOM 727 C C . GLU A 1 89 ? 2.709 10.503 -6.991 1.00 86.88 89 GLU A C 1
ATOM 729 O O . GLU A 1 89 ? 2.225 10.803 -5.896 1.00 86.88 89 GLU A O 1
ATOM 734 N N . GLU A 1 90 ? 2.036 9.758 -7.871 1.00 88.19 90 GLU A N 1
ATOM 735 C CA . GLU A 1 90 ? 0.714 9.189 -7.588 1.00 88.19 90 GLU A CA 1
ATOM 736 C C . GLU A 1 90 ? 0.741 8.234 -6.389 1.00 88.19 90 GLU A C 1
ATOM 738 O O . GLU A 1 90 ? -0.138 8.295 -5.526 1.00 88.19 90 GLU A O 1
ATOM 743 N N . ASN A 1 91 ? 1.761 7.380 -6.299 1.00 86.38 91 ASN A N 1
ATOM 744 C CA . ASN A 1 91 ? 1.956 6.480 -5.165 1.00 86.38 91 ASN A CA 1
ATOM 745 C C . ASN A 1 91 ?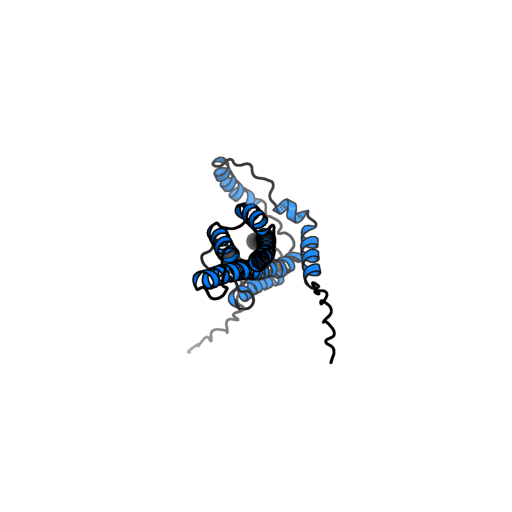 2.199 7.244 -3.859 1.00 86.38 91 ASN A C 1
ATOM 747 O O . ASN A 1 91 ? 1.627 6.886 -2.832 1.00 86.38 91 ASN A O 1
ATOM 751 N N . THR A 1 92 ? 2.967 8.335 -3.903 1.00 85.12 92 THR A N 1
ATOM 752 C CA . THR A 1 92 ? 3.210 9.193 -2.733 1.00 85.12 92 THR A CA 1
ATOM 753 C C . THR A 1 92 ? 1.904 9.791 -2.203 1.00 85.12 92 THR A C 1
ATOM 755 O O . THR A 1 92 ? 1.648 9.743 -1.001 1.00 85.12 92 THR A O 1
ATOM 758 N N . LYS A 1 93 ? 1.027 10.275 -3.093 1.00 89.81 93 LYS A N 1
ATOM 759 C CA . LYS A 1 93 ? -0.305 10.780 -2.710 1.00 89.81 93 LYS A CA 1
ATOM 760 C C . LYS A 1 93 ? -1.178 9.686 -2.092 1.00 89.81 93 LYS A C 1
ATOM 762 O O . LYS A 1 93 ? -1.857 9.932 -1.099 1.00 89.81 93 LYS A O 1
ATOM 767 N N . LYS A 1 94 ? -1.153 8.469 -2.648 1.00 88.44 94 LYS A N 1
ATOM 768 C CA . LYS A 1 94 ? -1.893 7.322 -2.089 1.00 88.44 94 LYS A CA 1
ATOM 769 C C . LYS A 1 94 ? -1.391 6.966 -0.688 1.00 88.44 94 LYS A C 1
ATOM 771 O O . LYS A 1 94 ? -2.207 6.836 0.222 1.00 88.44 94 LYS A O 1
ATOM 776 N N . ILE A 1 95 ? -0.074 6.894 -0.488 1.00 83.19 95 ILE A N 1
ATOM 777 C CA . ILE A 1 95 ? 0.528 6.676 0.837 1.00 83.19 95 ILE A CA 1
ATOM 778 C C . ILE A 1 95 ? 0.074 7.759 1.820 1.00 83.19 95 ILE A C 1
ATOM 780 O O . ILE A 1 95 ? -0.352 7.436 2.923 1.00 83.19 95 ILE A O 1
ATOM 784 N N . GLU A 1 96 ? 0.083 9.031 1.421 1.00 88.25 96 GLU A N 1
ATOM 785 C CA . GLU A 1 96 ? -0.386 10.118 2.285 1.00 88.25 96 GLU A CA 1
ATOM 786 C C . GLU A 1 96 ? -1.848 9.920 2.721 1.00 88.25 96 GLU A C 1
ATOM 788 O O . GLU A 1 96 ? -2.177 10.078 3.899 1.00 88.25 96 GLU A O 1
ATOM 793 N N . THR A 1 97 ? -2.735 9.525 1.801 1.00 92.12 97 THR A N 1
ATOM 794 C CA . THR A 1 97 ? -4.137 9.243 2.152 1.00 92.12 97 THR A CA 1
ATOM 795 C C . THR A 1 97 ? -4.282 8.068 3.119 1.00 92.12 97 THR A C 1
ATOM 797 O O . THR A 1 97 ? -5.079 8.153 4.056 1.00 92.12 97 THR A O 1
ATOM 800 N N . LEU A 1 98 ? -3.479 7.016 2.942 1.00 88.25 98 LEU A N 1
ATOM 801 C CA . LEU A 1 98 ? -3.453 5.840 3.811 1.00 88.25 98 LEU A CA 1
ATOM 802 C C . LEU A 1 98 ? -2.934 6.180 5.214 1.00 88.25 98 LEU A C 1
ATOM 804 O O . LEU A 1 98 ? -3.534 5.761 6.203 1.00 88.25 98 LEU A O 1
ATOM 808 N N . ILE A 1 99 ? -1.890 7.007 5.319 1.00 86.25 99 ILE A N 1
ATOM 809 C CA . ILE A 1 99 ? -1.364 7.494 6.604 1.00 86.25 99 ILE A CA 1
ATOM 810 C C . ILE A 1 99 ? -2.436 8.295 7.345 1.00 86.25 99 ILE A C 1
ATOM 812 O O . ILE A 1 99 ? -2.730 8.000 8.502 1.00 86.25 99 ILE A O 1
ATOM 816 N N . ARG A 1 100 ? -3.099 9.244 6.670 1.00 92.62 100 ARG A N 1
ATOM 817 C CA . ARG A 1 100 ? -4.195 10.022 7.275 1.00 92.62 100 ARG A CA 1
ATOM 818 C C . ARG A 1 100 ? -5.347 9.128 7.738 1.00 92.62 100 ARG A C 1
ATOM 820 O O . ARG A 1 100 ? -5.988 9.413 8.748 1.00 92.62 100 ARG A O 1
ATOM 827 N N . GLN A 1 101 ? -5.651 8.061 6.999 1.00 91.06 101 GLN A N 1
ATOM 828 C CA . GLN A 1 101 ? -6.663 7.087 7.403 1.00 91.06 101 GLN A CA 1
ATOM 829 C C . GLN A 1 101 ? -6.219 6.293 8.639 1.00 91.06 101 GLN A C 1
ATOM 831 O O . GLN A 1 101 ? -7.004 6.154 9.576 1.00 91.06 101 GLN A O 1
ATOM 836 N N . ARG A 1 102 ? -4.964 5.832 8.680 1.00 90.31 102 ARG A N 1
ATOM 837 C CA . ARG A 1 102 ? -4.373 5.145 9.836 1.00 90.31 102 ARG A CA 1
ATOM 838 C C . ARG A 1 102 ? -4.405 6.025 11.085 1.00 90.31 102 ARG A C 1
ATOM 840 O O . ARG A 1 102 ? -4.850 5.569 12.131 1.00 90.31 102 ARG A O 1
ATOM 847 N N . GLU A 1 103 ? -4.014 7.292 10.973 1.00 91.75 103 GLU A N 1
ATOM 848 C CA . GLU A 1 103 ? -4.079 8.261 12.076 1.00 91.75 103 GLU A CA 1
ATOM 849 C C . GLU A 1 103 ? -5.506 8.429 12.607 1.00 91.75 103 GLU A C 1
ATOM 851 O O . GLU A 1 103 ? -5.735 8.384 13.817 1.00 91.75 103 GLU A O 1
ATOM 856 N N . LYS A 1 104 ? -6.495 8.565 11.712 1.00 93.94 104 LYS A N 1
ATOM 857 C CA . LYS A 1 104 ? -7.910 8.610 12.110 1.00 93.94 104 LYS A CA 1
ATOM 858 C C . LYS A 1 104 ? -8.327 7.339 12.846 1.00 93.94 104 LYS A C 1
ATOM 860 O O . LYS A 1 104 ? -8.976 7.443 13.882 1.00 93.94 104 LYS A O 1
ATOM 865 N N . ASN A 1 105 ? -7.943 6.164 12.352 1.00 93.62 105 ASN A N 1
ATOM 866 C CA . ASN A 1 105 ? -8.287 4.890 12.980 1.00 93.62 105 ASN A CA 1
ATOM 867 C C . ASN A 1 105 ? -7.657 4.749 14.372 1.00 93.62 105 ASN A C 1
ATOM 869 O O . ASN A 1 105 ? -8.362 4.383 15.309 1.00 93.62 105 ASN A O 1
ATOM 873 N N . ILE A 1 106 ? -6.386 5.131 14.535 1.00 92.50 106 ILE A N 1
ATOM 874 C CA . ILE A 1 106 ? -5.699 5.153 15.837 1.00 92.50 106 ILE A CA 1
ATOM 875 C C . ILE A 1 106 ? -6.414 6.098 16.809 1.00 92.50 106 ILE A C 1
ATOM 877 O O . ILE A 1 106 ? -6.667 5.738 17.958 1.00 92.50 106 ILE A O 1
ATOM 881 N N . ASN A 1 107 ? -6.811 7.288 16.352 1.00 94.19 107 ASN A N 1
ATOM 882 C CA . ASN A 1 107 ? -7.565 8.229 17.181 1.00 94.19 107 ASN A CA 1
ATOM 883 C C . ASN A 1 107 ? -8.924 7.656 17.608 1.00 94.19 107 ASN A C 1
ATOM 885 O O . ASN A 1 107 ? -9.305 7.774 18.772 1.00 94.19 107 ASN A O 1
ATOM 889 N N . VAL A 1 108 ? -9.645 6.994 16.698 1.00 94.75 108 VAL A N 1
ATOM 890 C CA . VAL A 1 108 ? -10.907 6.312 17.024 1.00 94.75 108 VAL A CA 1
ATOM 891 C C . VAL A 1 108 ? -10.675 5.163 18.007 1.00 94.75 108 VAL A C 1
ATOM 893 O O . VAL A 1 108 ? -11.465 5.011 18.937 1.00 94.75 108 VAL A O 1
ATOM 896 N N . ALA A 1 109 ? -9.597 4.392 17.858 1.00 94.81 109 ALA A N 1
ATOM 897 C CA . ALA A 1 109 ? -9.241 3.320 18.784 1.00 94.81 109 ALA A CA 1
ATOM 898 C C . ALA A 1 109 ? -8.968 3.852 20.197 1.00 94.81 109 ALA A C 1
ATOM 900 O O . ALA A 1 109 ? -9.535 3.342 21.160 1.00 94.81 109 ALA A O 1
ATOM 901 N N . ASN A 1 110 ? -8.179 4.924 20.314 1.00 94.94 110 ASN A N 1
ATOM 902 C CA . ASN A 1 110 ? -7.894 5.587 21.588 1.00 94.94 110 ASN A CA 1
ATOM 903 C C . ASN A 1 110 ? -9.172 6.120 22.248 1.00 94.94 110 ASN A C 1
ATOM 905 O O . ASN A 1 110 ? -9.397 5.896 23.438 1.00 94.94 110 ASN A O 1
ATOM 909 N N . ASN A 1 111 ? -10.045 6.763 21.467 1.00 94.06 111 ASN A N 1
ATOM 910 C CA . ASN A 1 111 ? -11.342 7.234 21.950 1.00 94.06 111 ASN A CA 1
ATOM 911 C C . ASN A 1 111 ? -12.223 6.071 22.428 1.00 94.06 111 ASN A C 1
ATOM 913 O O . ASN A 1 111 ? -12.839 6.162 23.487 1.00 94.06 111 ASN A O 1
ATOM 917 N N . LEU A 1 112 ? -12.273 4.970 21.672 1.00 95.81 112 LEU A N 1
ATOM 918 C CA . LEU A 1 112 ? -13.039 3.776 22.028 1.00 95.81 112 LEU A CA 1
ATOM 919 C C . LEU A 1 112 ? -12.486 3.096 23.285 1.00 95.81 112 LEU A C 1
ATOM 921 O O . LEU A 1 112 ? -13.265 2.639 24.115 1.00 95.81 112 LEU A O 1
ATOM 925 N N . LYS A 1 113 ? -11.163 3.064 23.453 1.00 95.75 113 LYS A N 1
ATOM 926 C CA . LYS A 1 113 ? -10.492 2.529 24.639 1.00 95.75 113 LYS A CA 1
ATOM 927 C C . LYS A 1 113 ? -10.829 3.346 25.885 1.00 95.75 113 LYS A C 1
ATOM 929 O O . LYS A 1 113 ? -11.333 2.784 26.849 1.00 95.75 113 LYS A O 1
ATOM 934 N N . GLY A 1 114 ? -10.682 4.671 25.818 1.00 93.69 114 GLY A N 1
ATOM 935 C CA . GLY A 1 114 ? -11.084 5.555 26.916 1.00 93.69 114 GLY A CA 1
ATOM 936 C C . GLY A 1 114 ? -12.584 5.473 27.221 1.00 93.69 114 GLY A C 1
ATOM 937 O O . GLY A 1 114 ? -12.990 5.489 28.381 1.00 93.69 114 GLY A O 1
ATOM 938 N N . LEU A 1 115 ? -13.424 5.318 26.193 1.00 94.25 115 LEU A N 1
ATOM 939 C CA . LEU A 1 115 ? -14.861 5.124 26.371 1.00 94.25 115 LEU A CA 1
ATOM 940 C C . LEU A 1 115 ? -15.181 3.786 27.046 1.00 94.25 115 LEU A C 1
ATOM 942 O O . LEU A 1 115 ? -16.027 3.751 27.938 1.00 94.25 115 LEU A O 1
ATOM 946 N N . LEU A 1 116 ? -14.511 2.703 26.645 1.00 94.88 116 LEU A N 1
ATOM 947 C CA . LEU A 1 116 ? -14.637 1.395 27.281 1.00 94.88 116 LEU A CA 1
ATOM 948 C C . LEU A 1 116 ? -14.245 1.478 28.760 1.00 94.88 116 LEU A C 1
ATOM 950 O O . LEU A 1 116 ? -15.017 1.019 29.598 1.00 94.88 116 LEU A O 1
ATOM 954 N N . ASP A 1 117 ? -13.131 2.136 29.087 1.00 94.12 117 ASP A N 1
ATOM 955 C CA . ASP A 1 117 ? -12.678 2.327 30.469 1.00 94.12 117 ASP A CA 1
ATOM 956 C C . ASP A 1 117 ? -13.713 3.109 31.300 1.00 94.12 117 ASP A C 1
ATOM 958 O O . ASP A 1 117 ? -14.091 2.686 32.397 1.00 94.12 117 ASP A O 1
ATOM 962 N N . SER A 1 118 ? -14.259 4.209 30.762 1.00 93.38 118 SER A N 1
ATOM 963 C CA . SER A 1 118 ? -15.316 4.981 31.434 1.00 93.38 118 SER A CA 1
ATOM 964 C C . SER A 1 118 ? -16.598 4.169 31.655 1.00 93.38 118 SER A C 1
ATOM 966 O O . SER A 1 118 ? -17.276 4.323 32.677 1.00 93.38 118 SER A O 1
ATOM 968 N N . VAL A 1 119 ? -16.950 3.301 30.703 1.00 93.38 119 VAL A N 1
ATOM 969 C CA . VAL A 1 119 ? -18.119 2.414 30.781 1.00 93.38 119 VAL A CA 1
ATOM 970 C C . VAL A 1 119 ? -17.894 1.293 31.801 1.00 93.38 119 VAL A C 1
ATOM 972 O O . VAL A 1 119 ? -18.788 1.019 32.606 1.00 93.38 119 VAL A O 1
ATOM 975 N N . GLU A 1 120 ? -16.713 0.672 31.817 1.00 90.44 120 GLU A N 1
ATOM 976 C CA . GLU A 1 120 ? -16.349 -0.383 32.770 1.00 90.44 120 GLU A CA 1
ATOM 977 C C . GLU A 1 120 ? -16.287 0.132 34.212 1.00 90.44 120 GLU A C 1
ATOM 979 O O . GLU A 1 120 ? -16.758 -0.549 35.131 1.00 90.44 120 GLU A O 1
ATOM 984 N N . ASN A 1 121 ? -15.770 1.349 34.403 1.00 90.44 121 ASN A N 1
ATOM 985 C CA . ASN A 1 121 ? -15.704 2.024 35.701 1.00 90.44 121 ASN A CA 1
ATOM 986 C C . ASN A 1 121 ? -17.027 2.692 36.109 1.00 90.44 121 ASN A C 1
ATOM 988 O O . ASN A 1 121 ? -17.155 3.169 37.237 1.00 90.44 121 ASN A O 1
ATOM 992 N N . LYS A 1 122 ? -18.033 2.697 35.222 1.00 87.94 122 LYS A N 1
ATOM 993 C CA . LYS A 1 122 ? -19.361 3.293 35.442 1.00 87.94 122 LYS A CA 1
ATOM 994 C C . LYS A 1 122 ? -19.292 4.754 35.893 1.00 87.94 122 LYS A C 1
ATOM 996 O O . LYS A 1 122 ? -20.030 5.171 36.788 1.00 87.94 122 LYS A O 1
ATOM 1001 N N . GLU A 1 123 ? -18.440 5.539 35.240 1.00 91.50 123 GLU A N 1
ATOM 1002 C CA . GLU A 1 123 ? -18.334 6.980 35.484 1.00 91.50 123 GLU A CA 1
ATOM 1003 C C . GLU A 1 123 ? -19.690 7.684 35.320 1.00 91.50 123 GLU A C 1
ATOM 1005 O O . GLU A 1 123 ? -20.499 7.316 34.473 1.00 91.50 123 GLU A O 1
ATOM 1010 N N . LYS A 1 124 ? -19.976 8.721 36.112 1.00 88.31 124 LYS A N 1
ATOM 1011 C CA . LYS A 1 124 ? -21.323 9.331 36.170 1.00 88.31 124 LYS A CA 1
ATOM 1012 C C . LYS A 1 124 ? -21.863 9.787 34.802 1.00 88.31 124 LYS A C 1
ATOM 1014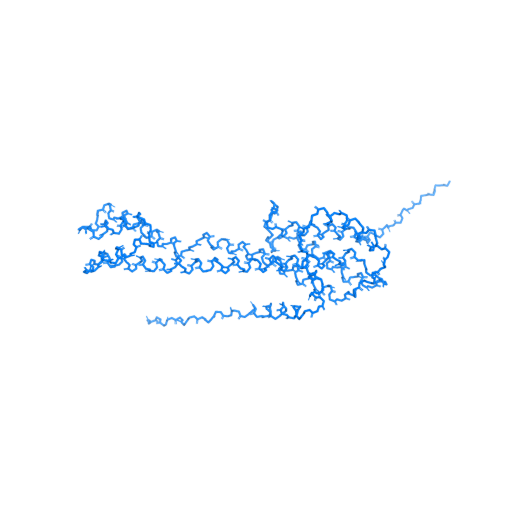 O O . LYS A 1 124 ? -23.076 9.809 34.598 1.00 88.31 124 LYS A O 1
ATOM 1019 N N . ASP A 1 125 ? -20.979 10.114 33.869 1.00 91.88 125 ASP A N 1
ATOM 1020 C CA . ASP A 1 125 ? -21.249 10.660 32.543 1.00 91.88 125 ASP A CA 1
ATOM 1021 C C . ASP A 1 125 ? -21.038 9.665 31.382 1.00 91.88 125 ASP A C 1
ATOM 1023 O O . ASP A 1 125 ? -21.228 10.044 30.221 1.00 91.88 125 ASP A O 1
ATOM 1027 N N . TRP A 1 126 ? -20.750 8.380 31.647 1.00 93.12 126 TRP A N 1
ATOM 1028 C CA . TRP A 1 126 ? -20.462 7.387 30.594 1.00 93.12 126 TRP A CA 1
ATOM 1029 C C . TRP A 1 126 ? -21.570 7.299 29.533 1.00 93.12 126 TRP A C 1
ATOM 1031 O O . TRP A 1 126 ? -21.298 7.195 28.339 1.00 93.12 126 TRP A O 1
ATOM 1041 N N . LYS A 1 127 ? -22.844 7.415 29.937 1.00 91.94 127 LYS A N 1
ATOM 1042 C CA . LYS A 1 127 ? -23.993 7.379 29.013 1.00 91.94 127 LYS A CA 1
ATOM 1043 C C . LYS A 1 127 ? -23.999 8.555 28.038 1.00 91.94 127 LYS A C 1
ATOM 1045 O O . LYS A 1 127 ? -24.458 8.402 26.910 1.00 91.94 127 LYS A O 1
ATOM 1050 N N . SER A 1 128 ? -23.538 9.724 28.483 1.00 91.62 128 SER A N 1
ATOM 1051 C CA . SER A 1 128 ? -23.420 10.912 27.635 1.00 91.62 128 SER A CA 1
ATOM 1052 C C . SER A 1 128 ? -22.294 10.722 26.621 1.00 91.62 128 SER A C 1
ATOM 1054 O O . SER A 1 128 ? -22.514 10.899 25.423 1.00 91.62 128 SER A O 1
ATOM 1056 N N . LYS A 1 129 ? -21.131 10.239 27.083 1.00 91.19 129 LYS A N 1
ATOM 1057 C CA . LYS A 1 129 ? -19.979 9.923 26.226 1.00 91.19 129 LYS A CA 1
ATOM 1058 C C . LYS A 1 129 ? -20.335 8.898 25.135 1.00 91.19 129 LYS A C 1
ATOM 1060 O O . LYS A 1 129 ? -20.023 9.112 23.969 1.00 91.19 129 LYS A O 1
ATOM 1065 N N . VAL A 1 130 ? -21.078 7.836 25.477 1.00 91.81 130 VAL A N 1
ATOM 1066 C CA . VAL A 1 130 ? -21.538 6.825 24.500 1.00 91.81 130 VAL A CA 1
ATOM 1067 C C . VAL A 1 130 ? -22.490 7.424 23.454 1.00 91.81 130 VAL A C 1
ATOM 1069 O O . VAL A 1 130 ? -22.374 7.112 22.271 1.00 91.81 130 VAL A O 1
ATOM 1072 N N . LYS A 1 131 ? -23.400 8.328 23.851 1.00 90.69 131 LYS A N 1
ATOM 1073 C CA . LYS A 1 131 ? -24.290 9.025 22.902 1.00 90.69 131 LYS A CA 1
ATOM 1074 C C . LYS A 1 131 ? -23.517 9.915 21.930 1.00 90.69 131 LYS A C 1
ATOM 1076 O O . LYS A 1 131 ? -23.827 9.928 20.745 1.00 90.69 131 LYS A O 1
ATOM 1081 N N . GLN A 1 132 ? -22.505 10.636 22.413 1.00 89.69 132 GLN A N 1
ATOM 1082 C CA . GLN A 1 132 ? -21.658 11.471 21.555 1.00 89.69 132 GLN A CA 1
ATOM 1083 C C . GLN A 1 132 ? -20.856 10.631 20.554 1.00 89.69 132 GLN A C 1
ATOM 1085 O O . GLN A 1 132 ? -20.688 11.037 19.410 1.00 89.69 132 GLN A O 1
ATOM 1090 N N . ALA A 1 133 ? -20.422 9.434 20.954 1.00 89.81 133 ALA A N 1
ATOM 1091 C CA . ALA A 1 133 ? -19.646 8.539 20.102 1.00 89.81 133 ALA A CA 1
ATOM 1092 C C . ALA A 1 133 ? -20.464 7.844 18.993 1.00 89.81 133 ALA A C 1
ATOM 1094 O O . ALA A 1 133 ? -19.876 7.235 18.102 1.00 89.81 133 ALA A O 1
ATOM 1095 N N . THR A 1 134 ? -21.801 7.952 19.004 1.00 87.81 134 THR A N 1
ATOM 1096 C CA . THR A 1 134 ? -22.692 7.303 18.017 1.00 87.81 134 THR A CA 1
ATOM 1097 C C . THR A 1 134 ? -22.510 7.850 16.594 1.00 87.81 134 THR A C 1
ATOM 1099 O O . THR A 1 134 ? -22.847 7.180 15.628 1.00 87.81 134 THR A O 1
ATOM 1102 N N . THR A 1 135 ? -21.949 9.053 16.436 1.00 88.56 135 THR A N 1
ATOM 1103 C CA . THR A 1 135 ? -21.661 9.641 15.115 1.00 88.56 135 THR A CA 1
ATOM 1104 C C . THR A 1 135 ? -20.390 9.091 14.465 1.00 88.56 135 THR A C 1
ATOM 1106 O O . THR A 1 135 ? -20.205 9.257 13.262 1.00 88.56 135 THR A O 1
ATOM 1109 N N . VAL A 1 136 ? -19.502 8.472 15.249 1.00 88.38 136 VAL A N 1
ATOM 1110 C CA . VAL A 1 136 ? -18.168 8.029 14.806 1.00 88.38 136 VAL A CA 1
ATOM 1111 C C . VAL A 1 136 ? -18.038 6.508 14.850 1.00 88.38 136 VAL A C 1
ATOM 1113 O O . VAL A 1 136 ? -17.396 5.915 13.985 1.00 88.38 136 VAL A O 1
ATOM 1116 N N . LEU A 1 137 ? -18.621 5.873 15.865 1.00 91.19 137 LEU A N 1
ATOM 1117 C CA . LEU A 1 137 ? -18.587 4.428 16.050 1.00 91.19 137 LEU A CA 1
ATOM 1118 C C . LEU A 1 137 ? -19.782 3.761 15.374 1.00 91.19 137 LEU A C 1
ATOM 1120 O O . LEU A 1 137 ? -20.857 4.341 15.250 1.00 91.19 137 LEU A O 1
ATOM 1124 N N . SER A 1 138 ? -19.594 2.508 14.981 1.00 92.31 138 SER A N 1
ATOM 1125 C CA . SER A 1 138 ? -20.653 1.682 14.420 1.00 92.31 138 SER A CA 1
ATOM 1126 C C . SER A 1 138 ? -21.674 1.263 15.487 1.00 92.31 138 SER A C 1
ATOM 1128 O O . SER A 1 138 ? -21.365 1.172 16.680 1.00 92.31 138 SER A O 1
ATOM 1130 N N . GLU A 1 139 ? -22.917 1.028 15.060 1.00 91.69 139 GLU A N 1
ATOM 1131 C CA . GLU A 1 139 ? -24.045 0.746 15.959 1.00 91.69 139 GLU A CA 1
ATOM 1132 C C . GLU A 1 139 ? -23.826 -0.500 16.828 1.00 91.69 139 GLU A C 1
ATOM 1134 O O . GLU A 1 139 ? -24.192 -0.507 18.001 1.00 91.69 139 GLU A O 1
ATOM 1139 N N . ASP A 1 140 ? -23.180 -1.528 16.282 1.00 93.12 140 ASP A N 1
ATOM 1140 C CA . ASP A 1 140 ? -22.800 -2.761 16.978 1.00 93.12 140 ASP A CA 1
ATOM 1141 C C . ASP A 1 140 ? -21.864 -2.494 18.171 1.00 93.12 140 ASP A C 1
ATOM 1143 O O . ASP A 1 140 ? -22.081 -3.007 19.270 1.00 93.12 140 ASP A O 1
ATOM 1147 N N . VAL A 1 141 ? -20.867 -1.622 17.994 1.00 94.19 141 VAL A N 1
ATOM 1148 C CA . VAL A 1 141 ? -19.930 -1.214 19.051 1.00 94.19 141 VAL A CA 1
ATOM 1149 C C . VAL A 1 141 ? -20.656 -0.410 20.126 1.00 94.19 141 VAL A C 1
ATOM 1151 O O . VAL A 1 141 ? -20.433 -0.623 21.319 1.00 94.19 141 VAL A O 1
ATOM 1154 N N . ILE A 1 142 ? -21.562 0.487 19.728 1.00 94.88 142 ILE A N 1
ATOM 1155 C CA . ILE A 1 142 ? -22.387 1.257 20.667 1.00 94.88 142 ILE A CA 1
ATOM 1156 C C . ILE A 1 142 ? -23.284 0.330 21.492 1.00 94.88 142 ILE A C 1
ATOM 1158 O O . ILE A 1 142 ? -23.356 0.468 22.716 1.00 94.88 142 ILE A O 1
ATOM 1162 N N . GLN A 1 143 ? -23.937 -0.644 20.856 1.00 93.50 143 GLN A N 1
ATOM 1163 C CA . GLN A 1 143 ? -24.752 -1.640 21.550 1.00 93.50 143 GLN A CA 1
ATOM 1164 C C . GLN A 1 143 ? -23.912 -2.454 22.538 1.00 93.50 143 GLN A C 1
ATOM 1166 O O . GLN A 1 143 ? -24.309 -2.596 23.698 1.00 93.50 143 GLN A O 1
ATOM 1171 N N . ALA A 1 144 ? -22.727 -2.910 22.123 1.00 94.06 144 ALA A N 1
ATOM 1172 C CA . ALA A 1 144 ? -21.797 -3.621 22.993 1.00 94.06 144 ALA A CA 1
ATOM 1173 C C . ALA A 1 144 ? -21.400 -2.771 24.214 1.00 94.06 144 ALA A C 1
ATOM 1175 O O . ALA A 1 144 ? -21.490 -3.244 25.347 1.00 94.06 144 ALA A O 1
ATOM 1176 N N . LEU A 1 145 ? -21.067 -1.488 24.029 1.00 94.12 145 LEU A N 1
ATOM 1177 C CA . LEU A 1 145 ? -20.747 -0.570 25.133 1.00 94.12 145 LEU A CA 1
ATOM 1178 C C . LEU A 1 145 ? -21.926 -0.401 26.103 1.00 94.12 145 LEU A C 1
ATOM 1180 O O . LEU A 1 145 ? -21.747 -0.394 27.321 1.00 94.12 145 LEU A O 1
ATOM 1184 N N . VAL A 1 146 ? -23.155 -0.309 25.591 1.00 93.12 146 VAL A N 1
ATOM 1185 C CA . VAL A 1 146 ? -24.357 -0.225 26.434 1.00 93.12 146 VAL A CA 1
ATOM 1186 C C . VAL A 1 146 ? -24.565 -1.506 27.246 1.00 93.12 146 VAL A C 1
ATOM 1188 O O . VAL A 1 146 ? -24.948 -1.419 28.419 1.00 93.12 146 VAL A O 1
ATOM 1191 N N . VAL A 1 147 ? -24.310 -2.680 26.660 1.00 92.88 147 VAL A N 1
ATOM 1192 C CA . VAL A 1 147 ? -24.358 -3.973 27.365 1.00 92.88 147 VAL A CA 1
ATOM 1193 C C . VAL A 1 147 ? -23.319 -4.004 28.488 1.00 92.88 147 VAL A C 1
ATOM 1195 O O . VAL A 1 147 ? -23.674 -4.329 29.625 1.00 92.88 147 VAL A O 1
ATOM 1198 N N . VAL A 1 148 ? -22.082 -3.576 28.213 1.00 92.50 148 VAL A N 1
ATOM 1199 C CA . VAL A 1 148 ? -20.998 -3.490 29.208 1.00 92.50 148 VAL A CA 1
ATOM 1200 C C . VAL A 1 148 ? -21.382 -2.559 30.364 1.00 92.50 148 VAL A C 1
ATOM 1202 O O . VAL A 1 148 ? -21.310 -2.959 31.526 1.00 92.50 148 VAL A O 1
ATOM 1205 N N . GLY A 1 149 ? -21.882 -1.354 30.075 1.00 90.50 149 GLY A N 1
ATOM 1206 C CA . GLY A 1 149 ? -22.223 -0.368 31.109 1.00 90.50 149 GLY A CA 1
ATOM 1207 C C . GLY A 1 149 ? -23.432 -0.742 31.973 1.00 90.50 149 GLY A C 1
ATOM 1208 O O . GLY A 1 149 ? -23.504 -0.376 33.150 1.00 90.50 149 GLY A O 1
ATOM 1209 N N . LYS A 1 150 ? -24.396 -1.491 31.418 1.00 90.00 150 LYS A N 1
ATOM 1210 C CA . LYS A 1 150 ? -25.574 -1.986 32.156 1.00 90.00 150 LYS A CA 1
ATOM 1211 C C . LYS A 1 150 ? -25.292 -3.257 32.958 1.00 90.00 150 LYS A C 1
ATOM 1213 O O . LYS A 1 150 ? -26.066 -3.574 33.866 1.00 90.00 150 LYS A O 1
ATOM 1218 N N . ALA A 1 151 ? -24.218 -3.984 32.656 1.00 87.94 151 ALA A N 1
ATOM 1219 C CA . ALA A 1 151 ? -23.911 -5.238 33.324 1.00 87.94 151 ALA A CA 1
ATOM 1220 C C . ALA A 1 151 ? -23.664 -5.032 34.829 1.00 87.94 151 ALA A C 1
ATOM 1222 O O . ALA A 1 151 ? -22.895 -4.172 35.268 1.00 87.94 151 ALA A O 1
ATOM 1223 N N . LYS A 1 152 ? -24.339 -5.841 35.652 1.00 78.31 152 LYS A N 1
ATOM 1224 C CA . LYS A 1 152 ? -24.135 -5.867 37.111 1.00 78.31 152 LYS A CA 1
ATOM 1225 C C . LYS A 1 152 ? -22.993 -6.802 37.515 1.00 78.31 152 LYS A C 1
ATOM 1227 O O . LYS A 1 152 ? -22.317 -6.522 38.497 1.00 78.31 152 LYS A O 1
ATOM 1232 N N . ASN A 1 153 ? -22.774 -7.876 36.755 1.00 77.19 153 ASN A N 1
ATOM 1233 C CA . ASN A 1 153 ? -21.757 -8.890 37.017 1.00 77.19 153 ASN A CA 1
ATOM 1234 C C . ASN A 1 153 ? -20.847 -9.054 35.792 1.00 77.19 153 ASN A C 1
ATOM 1236 O O . ASN A 1 153 ? -21.340 -9.255 34.683 1.00 77.19 153 ASN A O 1
ATOM 1240 N N . LYS A 1 154 ? -19.530 -9.005 36.018 1.00 77.06 154 LYS A N 1
ATOM 1241 C CA . LYS A 1 154 ? -18.492 -9.157 34.988 1.00 77.06 154 LYS A CA 1
ATOM 1242 C C . LYS A 1 154 ? -18.332 -10.599 34.479 1.00 77.06 154 LYS A C 1
ATOM 1244 O O . LYS A 1 154 ? -17.565 -10.833 33.560 1.00 77.06 154 LYS A O 1
ATOM 1249 N N . LYS A 1 155 ? -19.034 -11.572 35.071 1.00 75.44 155 LYS A N 1
ATOM 1250 C CA . LYS A 1 155 ? -18.989 -12.994 34.678 1.00 75.44 155 LYS A CA 1
ATOM 1251 C C . LYS A 1 155 ? -20.103 -13.424 33.714 1.00 75.44 155 LYS A C 1
ATOM 1253 O O . LYS A 1 155 ? -20.209 -14.606 33.428 1.00 75.44 155 LYS A O 1
ATOM 1258 N N . ASN A 1 156 ? -20.956 -12.505 33.259 1.00 85.38 156 ASN A N 1
ATOM 1259 C CA . ASN A 1 156 ? -22.021 -12.834 32.308 1.00 85.38 156 ASN A CA 1
ATOM 1260 C C . ASN A 1 156 ? -21.440 -13.050 30.899 1.00 85.38 156 ASN A C 1
ATOM 1262 O O . ASN A 1 156 ? -20.637 -12.231 30.450 1.00 85.38 156 ASN A O 1
ATOM 1266 N N . ASP A 1 157 ? -21.892 -14.080 30.186 1.00 87.25 157 ASP A N 1
ATOM 1267 C CA . ASP A 1 157 ? -21.475 -14.374 28.809 1.00 87.25 157 ASP A CA 1
ATOM 1268 C C . ASP A 1 157 ? -21.710 -13.173 27.884 1.00 87.25 157 ASP A C 1
ATOM 1270 O O . ASP A 1 157 ? -20.781 -12.710 27.228 1.00 87.25 157 ASP A O 1
ATOM 1274 N N . ASN A 1 158 ? -22.881 -12.531 27.976 1.00 88.12 158 ASN A N 1
ATOM 1275 C CA . ASN A 1 158 ? -23.199 -11.335 27.181 1.00 88.12 158 ASN A CA 1
ATOM 1276 C C . ASN A 1 158 ? -22.234 -10.161 27.432 1.00 88.12 158 ASN A C 1
ATOM 1278 O O . ASN A 1 158 ? -21.989 -9.350 26.542 1.00 88.12 158 ASN A O 1
ATOM 1282 N N . TYR A 1 159 ? -21.707 -10.035 28.654 1.00 91.44 159 TYR A N 1
ATOM 1283 C CA . TYR A 1 159 ? -20.719 -9.005 28.990 1.00 91.44 159 TYR A CA 1
ATOM 1284 C C . TYR A 1 159 ? -19.352 -9.350 28.398 1.00 91.44 159 TYR A C 1
ATOM 1286 O O . TYR A 1 159 ? -18.707 -8.497 27.789 1.00 91.44 159 TYR A O 1
ATOM 1294 N N . ASN A 1 160 ? -18.931 -10.608 28.544 1.00 91.25 160 ASN A N 1
ATOM 1295 C CA . ASN A 1 160 ? -17.663 -11.094 28.013 1.00 91.25 160 ASN A CA 1
ATOM 1296 C C . ASN A 1 160 ? -17.619 -11.004 26.485 1.00 91.25 160 ASN A C 1
ATOM 1298 O O . ASN A 1 160 ? -16.602 -10.588 25.931 1.00 91.25 160 ASN A O 1
ATOM 1302 N N . ASP A 1 161 ? -18.715 -11.335 25.808 1.00 93.44 161 ASP A N 1
ATOM 1303 C CA . ASP A 1 161 ? -18.809 -11.260 24.352 1.00 93.44 161 ASP A CA 1
ATOM 1304 C C . ASP A 1 161 ? -18.800 -9.811 23.858 1.00 93.44 161 ASP A C 1
ATOM 1306 O O . ASP A 1 161 ? -18.065 -9.484 22.924 1.00 93.44 161 ASP A O 1
ATOM 1310 N N . ALA A 1 162 ? -19.510 -8.908 24.544 1.00 94.12 162 ALA A N 1
ATOM 1311 C CA . ALA A 1 162 ? -19.464 -7.477 24.246 1.00 94.12 162 ALA A CA 1
ATOM 1312 C C . ALA A 1 162 ? -18.047 -6.896 24.418 1.00 94.12 162 ALA A C 1
ATOM 1314 O O . ALA A 1 162 ? -17.575 -6.150 23.560 1.00 94.12 162 ALA A O 1
ATOM 1315 N N . ILE A 1 163 ? -17.329 -7.276 25.481 1.00 93.62 163 ILE A N 1
ATOM 1316 C CA . ILE A 1 163 ? -15.932 -6.864 25.685 1.00 93.62 163 ILE A CA 1
ATOM 1317 C C . ILE A 1 163 ? -15.021 -7.409 24.593 1.00 93.62 163 ILE A C 1
ATOM 1319 O O . ILE A 1 163 ? -14.181 -6.668 24.083 1.00 93.62 163 ILE A O 1
ATOM 1323 N N . LYS A 1 164 ? -15.151 -8.692 24.239 1.00 94.94 164 LYS A N 1
ATOM 1324 C CA . LYS A 1 164 ? -14.344 -9.298 23.173 1.00 94.94 164 LYS A CA 1
ATOM 1325 C C . LYS A 1 164 ? -14.556 -8.569 21.852 1.00 94.94 164 LYS A C 1
ATOM 1327 O O . LYS A 1 164 ? -13.571 -8.255 21.193 1.00 94.94 164 LYS A O 1
ATOM 1332 N N . LEU A 1 165 ? -15.804 -8.244 21.505 1.00 95.25 165 LEU A N 1
ATOM 1333 C CA . LEU A 1 165 ? -16.134 -7.485 20.297 1.00 95.25 165 LEU A CA 1
ATOM 1334 C C . LEU A 1 165 ? -15.456 -6.112 20.301 1.00 95.25 165 LEU A C 1
ATOM 1336 O O . LEU A 1 165 ? -14.778 -5.760 19.337 1.00 95.25 165 LEU A O 1
ATOM 1340 N N . ILE A 1 166 ? -15.580 -5.353 21.394 1.00 95.25 166 ILE A N 1
ATOM 1341 C CA . ILE A 1 166 ? -14.981 -4.014 21.494 1.00 95.25 166 ILE A CA 1
ATOM 1342 C C . ILE A 1 166 ? -13.452 -4.097 21.439 1.00 95.25 166 ILE A C 1
ATOM 1344 O O . ILE A 1 166 ? -12.829 -3.346 20.692 1.00 95.25 166 ILE A O 1
ATOM 1348 N N . LYS A 1 167 ? -12.832 -5.030 22.173 1.00 95.44 167 LYS A N 1
ATOM 1349 C CA . LYS A 1 167 ? -11.373 -5.226 22.164 1.00 95.44 167 LYS A CA 1
ATOM 1350 C C . LYS A 1 167 ? -10.857 -5.655 20.793 1.00 95.44 167 LYS A C 1
ATOM 1352 O O . LYS A 1 167 ? -9.845 -5.126 20.344 1.00 95.44 167 LYS A O 1
ATOM 1357 N N . ALA A 1 168 ? -11.564 -6.551 20.107 1.00 95.88 168 ALA A N 1
ATOM 1358 C CA . ALA A 1 168 ? -11.243 -6.920 18.732 1.00 95.88 168 ALA A CA 1
ATOM 1359 C C . ALA A 1 168 ? -11.351 -5.707 17.797 1.00 95.88 168 ALA A C 1
ATOM 1361 O O . ALA A 1 168 ? -10.480 -5.490 16.958 1.00 95.88 168 ALA A O 1
ATOM 1362 N N . ARG A 1 169 ? -12.375 -4.861 17.976 1.00 95.06 169 ARG A N 1
ATOM 1363 C CA . ARG A 1 169 ? -12.528 -3.636 17.189 1.00 95.06 169 ARG A CA 1
ATOM 1364 C C . ARG A 1 169 ? -11.399 -2.636 17.435 1.00 95.06 169 ARG A C 1
ATOM 1366 O O . ARG A 1 169 ? -10.881 -2.098 16.461 1.00 95.06 169 ARG A O 1
ATOM 1373 N N . ILE A 1 170 ? -11.008 -2.418 18.692 1.00 95.19 170 ILE A N 1
ATOM 1374 C CA . ILE A 1 170 ? -9.848 -1.592 19.064 1.00 95.19 170 ILE A CA 1
ATOM 1375 C C . ILE A 1 170 ? -8.591 -2.146 18.391 1.00 95.19 170 ILE A C 1
ATOM 1377 O O . ILE A 1 170 ? -7.928 -1.417 17.665 1.00 95.19 170 ILE A O 1
ATOM 1381 N N . SER A 1 171 ? -8.323 -3.446 18.538 1.00 95.56 171 SER A N 1
ATOM 1382 C CA . SER A 1 171 ? -7.146 -4.087 17.946 1.00 95.56 171 SER A CA 1
ATOM 1383 C C . SER A 1 171 ? -7.105 -3.939 16.422 1.00 95.56 171 SER A C 1
ATOM 1385 O O . SER A 1 171 ? -6.066 -3.586 15.871 1.00 95.56 171 SER A O 1
ATOM 1387 N N . ASN A 1 172 ? -8.232 -4.103 15.726 1.00 93.88 172 ASN A N 1
ATOM 1388 C CA . ASN A 1 172 ? -8.309 -3.897 14.275 1.00 93.88 172 ASN A CA 1
ATOM 1389 C C . ASN A 1 172 ? -8.027 -2.437 13.870 1.00 93.88 172 ASN A C 1
ATOM 1391 O O . ASN A 1 172 ? -7.377 -2.191 12.854 1.00 93.88 172 ASN A O 1
ATOM 1395 N N . LEU A 1 173 ? -8.512 -1.471 14.657 1.00 93.75 173 LEU A N 1
ATOM 1396 C CA . LEU A 1 173 ? -8.290 -0.039 14.433 1.00 93.75 173 LEU A CA 1
ATOM 1397 C C . LEU A 1 173 ? -6.880 0.429 14.821 1.00 93.75 173 LEU A C 1
ATOM 1399 O O . LEU A 1 173 ? -6.437 1.446 14.300 1.00 93.75 173 LEU A O 1
ATOM 1403 N N . GLU A 1 174 ? -6.186 -0.268 15.721 1.00 91.50 174 GLU A N 1
ATOM 1404 C CA . GLU A 1 174 ? -4.788 0.005 16.083 1.00 91.50 174 GLU A CA 1
ATOM 1405 C C . GLU A 1 174 ? -3.833 -0.618 15.059 1.00 91.50 174 GLU A C 1
ATOM 1407 O O . GLU A 1 174 ? -2.993 0.075 14.482 1.00 91.50 174 GLU A O 1
ATOM 1412 N N . THR A 1 175 ? -4.008 -1.914 14.785 1.00 89.12 175 THR A N 1
ATOM 1413 C CA . THR A 1 175 ? -3.142 -2.680 13.876 1.00 89.12 175 THR A CA 1
ATOM 1414 C C . THR A 1 175 ? -3.234 -2.174 12.443 1.00 89.12 175 THR A C 1
ATOM 1416 O O . THR A 1 175 ? -2.208 -2.045 11.791 1.00 89.12 175 THR A O 1
ATOM 1419 N N . ASN A 1 176 ? -4.430 -1.813 11.955 1.00 91.44 176 ASN A N 1
ATOM 1420 C CA . ASN A 1 176 ? -4.628 -1.323 10.586 1.00 91.44 176 ASN A CA 1
ATOM 1421 C C . ASN A 1 176 ? -3.995 -2.227 9.512 1.00 91.44 176 ASN A C 1
ATOM 1423 O O . ASN A 1 176 ? -3.535 -1.725 8.488 1.00 91.44 176 ASN A O 1
ATOM 1427 N N . LEU A 1 177 ? -3.995 -3.547 9.723 1.00 87.94 177 LEU A N 1
ATOM 1428 C CA . LEU A 1 177 ? -3.238 -4.507 8.911 1.00 87.94 177 LEU A CA 1
ATOM 1429 C C . LEU A 1 177 ? -3.457 -4.336 7.397 1.00 87.94 177 LEU A C 1
ATOM 1431 O O . LEU A 1 177 ? -2.513 -4.385 6.620 1.00 87.94 177 LEU A O 1
ATOM 1435 N N . HIS A 1 178 ? -4.694 -4.076 6.966 1.00 87.75 178 HIS A N 1
ATOM 1436 C CA . HIS A 1 178 ? -5.002 -3.835 5.552 1.00 87.75 178 HIS A CA 1
ATOM 1437 C C . HIS A 1 178 ? -4.273 -2.612 4.978 1.00 87.75 178 HIS A C 1
ATOM 1439 O O . HIS A 1 178 ? -3.757 -2.674 3.869 1.00 87.75 178 HIS A O 1
ATOM 1445 N N . ILE A 1 179 ? -4.200 -1.521 5.746 1.00 87.62 179 ILE A N 1
ATOM 1446 C CA . ILE A 1 179 ? -3.490 -0.301 5.347 1.00 87.62 179 ILE A CA 1
ATOM 1447 C C . ILE A 1 179 ? -1.982 -0.559 5.312 1.00 87.62 179 ILE A C 1
ATOM 1449 O O . ILE A 1 179 ? -1.304 -0.063 4.421 1.00 87.62 179 ILE A O 1
ATOM 1453 N N . GLU A 1 180 ? -1.455 -1.332 6.259 1.00 87.50 180 GLU A N 1
ATOM 1454 C CA . GLU A 1 180 ? -0.036 -1.695 6.303 1.00 87.50 180 GLU A CA 1
ATOM 1455 C C . GLU A 1 180 ? 0.386 -2.522 5.086 1.00 87.50 180 GLU A C 1
ATOM 1457 O O . GLU A 1 180 ? 1.328 -2.138 4.397 1.00 87.50 180 GLU A O 1
ATOM 1462 N N . ILE A 1 181 ? -0.383 -3.558 4.746 1.00 85.88 181 ILE A N 1
ATOM 1463 C CA . ILE A 1 181 ? -0.154 -4.376 3.546 1.00 85.88 181 ILE A CA 1
ATOM 1464 C C . ILE A 1 181 ? -0.224 -3.518 2.273 1.00 85.88 181 ILE A C 1
ATOM 1466 O O . ILE A 1 181 ? 0.612 -3.645 1.376 1.00 85.88 181 ILE A O 1
ATOM 1470 N N . ASP A 1 182 ? -1.214 -2.625 2.173 1.00 87.88 182 ASP A N 1
ATOM 1471 C CA . ASP A 1 182 ? -1.339 -1.735 1.016 1.00 87.88 182 ASP A CA 1
ATOM 1472 C C . ASP A 1 182 ? -0.165 -0.745 0.920 1.00 87.88 182 ASP A C 1
ATOM 1474 O O . ASP A 1 182 ? 0.328 -0.488 -0.182 1.00 87.88 182 ASP A O 1
ATOM 1478 N N . MET A 1 183 ? 0.312 -0.210 2.051 1.00 85.94 183 MET A N 1
ATOM 1479 C CA . MET A 1 183 ? 1.489 0.663 2.097 1.00 85.94 183 MET A CA 1
ATOM 1480 C C . MET A 1 183 ? 2.761 -0.074 1.676 1.00 85.94 183 MET A C 1
ATOM 1482 O O . MET A 1 183 ? 3.477 0.454 0.831 1.00 85.94 183 MET A O 1
ATOM 1486 N N . GLU A 1 184 ? 3.013 -1.279 2.191 1.00 86.75 184 GLU A N 1
ATOM 1487 C CA . GLU A 1 184 ? 4.174 -2.111 1.835 1.00 86.75 184 GLU A CA 1
ATOM 1488 C C . GLU A 1 184 ? 4.194 -2.410 0.330 1.00 86.75 184 GLU A C 1
ATOM 1490 O O . GLU A 1 184 ? 5.175 -2.161 -0.372 1.00 86.75 184 GLU A O 1
ATOM 1495 N N . ARG A 1 185 ? 3.045 -2.807 -0.223 1.00 87.06 185 ARG A N 1
ATOM 1496 C CA . ARG A 1 185 ? 2.904 -3.049 -1.661 1.00 87.06 185 ARG A CA 1
ATOM 1497 C C . ARG A 1 185 ? 3.160 -1.793 -2.500 1.00 87.06 185 ARG A C 1
ATOM 1499 O O . ARG A 1 185 ? 3.710 -1.888 -3.602 1.00 87.06 185 ARG A O 1
ATOM 1506 N N . ILE A 1 186 ? 2.703 -0.621 -2.051 1.00 85.44 186 ILE A N 1
ATOM 1507 C CA . ILE A 1 186 ? 2.981 0.645 -2.747 1.00 85.44 186 ILE A CA 1
ATOM 1508 C C . ILE A 1 186 ? 4.456 1.031 -2.589 1.00 85.44 186 ILE A C 1
ATOM 1510 O O . ILE A 1 186 ? 5.043 1.566 -3.533 1.00 85.44 186 ILE A O 1
ATOM 1514 N N . GLU A 1 187 ? 5.070 0.750 -1.444 1.00 85.44 187 GLU A N 1
ATOM 1515 C CA . GLU A 1 187 ? 6.484 0.994 -1.184 1.00 85.44 187 GLU A CA 1
ATOM 1516 C C . GLU A 1 187 ? 7.369 0.194 -2.142 1.00 85.44 187 GLU A C 1
ATOM 1518 O O . GLU A 1 187 ? 8.205 0.791 -2.819 1.00 85.44 187 GLU A O 1
ATOM 1523 N N . ASP A 1 188 ? 7.132 -1.108 -2.296 1.00 84.75 188 ASP A N 1
ATOM 1524 C CA . ASP A 1 188 ? 7.918 -1.959 -3.198 1.00 84.75 188 ASP A CA 1
ATOM 1525 C C . ASP A 1 188 ? 7.817 -1.512 -4.657 1.00 84.75 188 ASP A C 1
ATOM 1527 O O . ASP A 1 188 ? 8.822 -1.391 -5.364 1.00 84.75 188 ASP A O 1
ATOM 1531 N N . ARG A 1 189 ? 6.613 -1.130 -5.094 1.00 84.62 189 ARG A N 1
ATOM 1532 C CA . ARG A 1 189 ? 6.416 -0.499 -6.408 1.00 84.62 189 ARG A CA 1
ATOM 1533 C C . ARG A 1 189 ? 7.193 0.806 -6.522 1.00 84.62 189 ARG A C 1
ATOM 1535 O O . ARG A 1 189 ? 7.803 1.076 -7.551 1.00 84.62 189 ARG A O 1
ATOM 1542 N N . SER A 1 190 ? 7.177 1.621 -5.474 1.00 86.19 190 SER A N 1
ATOM 1543 C CA . SER A 1 190 ? 7.878 2.905 -5.446 1.00 86.19 190 SER A CA 1
ATOM 1544 C C . SER A 1 190 ? 9.398 2.724 -5.474 1.00 86.19 190 SER A C 1
ATOM 1546 O O . SER A 1 190 ? 10.075 3.521 -6.123 1.00 86.19 190 SER A O 1
ATOM 1548 N N . LYS A 1 191 ? 9.937 1.656 -4.869 1.00 87.31 191 LYS A N 1
ATOM 1549 C CA . LYS A 1 191 ? 11.351 1.265 -4.996 1.00 87.31 191 LYS A CA 1
ATOM 1550 C C . LYS A 1 191 ? 11.698 0.945 -6.450 1.00 87.31 191 LYS A C 1
ATOM 1552 O O . LYS A 1 191 ? 12.661 1.501 -6.970 1.00 87.31 191 LYS A O 1
ATOM 1557 N N . ALA A 1 192 ? 10.889 0.133 -7.135 1.00 86.81 192 ALA A N 1
ATOM 1558 C CA . ALA A 1 192 ? 11.113 -0.200 -8.546 1.00 86.81 192 ALA A CA 1
ATOM 1559 C C . ALA A 1 192 ? 11.043 1.035 -9.465 1.00 86.81 192 ALA A C 1
ATOM 1561 O O . ALA A 1 192 ? 11.914 1.234 -10.310 1.00 86.81 192 ALA A O 1
ATOM 1562 N N . LEU A 1 193 ? 10.051 1.909 -9.263 1.00 87.62 193 LEU A N 1
ATOM 1563 C CA . LEU A 1 193 ? 9.926 3.175 -9.998 1.00 87.62 193 LEU A CA 1
ATOM 1564 C C . LEU A 1 193 ? 11.126 4.101 -9.747 1.00 87.62 193 LEU A C 1
ATOM 1566 O O . LEU A 1 193 ? 11.653 4.705 -10.682 1.00 87.62 193 LEU A O 1
ATOM 1570 N N . SER A 1 194 ? 11.594 4.175 -8.498 1.00 86.19 194 SER A N 1
ATOM 1571 C CA . SER A 1 194 ? 12.794 4.932 -8.141 1.00 86.19 194 SER A CA 1
ATOM 1572 C C . SER A 1 194 ? 14.049 4.352 -8.791 1.00 86.19 194 SER A C 1
ATOM 1574 O O . SER A 1 194 ? 14.897 5.118 -9.237 1.00 86.19 194 SER A O 1
ATOM 1576 N N . TYR A 1 195 ? 14.175 3.025 -8.866 1.00 88.81 195 TYR A N 1
ATOM 1577 C CA . TYR A 1 195 ? 15.314 2.360 -9.499 1.00 88.81 195 TYR A CA 1
ATOM 1578 C C . TYR A 1 195 ? 15.421 2.723 -10.985 1.00 88.81 195 TYR A C 1
ATOM 1580 O O . TYR A 1 195 ? 16.487 3.128 -11.441 1.00 88.81 195 TYR A O 1
ATOM 1588 N N . ILE A 1 196 ? 14.297 2.711 -11.713 1.00 86.56 196 ILE A N 1
ATOM 1589 C CA . ILE A 1 196 ? 14.223 3.199 -13.103 1.00 86.56 196 ILE A CA 1
ATOM 1590 C C . ILE A 1 196 ? 14.685 4.654 -13.193 1.00 86.56 196 ILE A C 1
ATOM 1592 O O . ILE A 1 196 ? 15.523 4.994 -14.030 1.00 86.56 196 ILE A O 1
ATOM 1596 N N . GLY A 1 197 ? 14.127 5.514 -12.337 1.00 84.38 197 GLY A N 1
ATOM 1597 C CA . GLY A 1 197 ? 14.424 6.943 -12.336 1.00 84.38 197 GLY A CA 1
ATOM 1598 C C . GLY A 1 197 ? 15.895 7.252 -12.059 1.00 84.38 197 GLY A C 1
ATOM 1599 O O . GLY A 1 197 ? 16.412 8.215 -12.610 1.00 84.38 197 GLY A O 1
ATOM 1600 N N . ILE A 1 198 ? 16.581 6.443 -11.251 1.00 82.88 198 ILE A N 1
ATOM 1601 C CA . ILE A 1 198 ? 18.009 6.613 -10.960 1.00 82.88 198 ILE A CA 1
ATOM 1602 C C . ILE A 1 198 ? 18.848 6.083 -12.125 1.00 82.88 198 ILE A C 1
ATOM 1604 O O . ILE A 1 198 ? 19.577 6.847 -12.754 1.00 82.88 198 ILE A O 1
ATOM 1608 N N . GLU A 1 199 ? 18.703 4.801 -12.457 1.00 87.00 199 GLU A N 1
ATOM 1609 C CA . GLU A 1 199 ? 19.601 4.107 -13.386 1.00 87.00 199 GLU A CA 1
ATOM 1610 C C . GLU A 1 199 ? 19.485 4.630 -14.822 1.00 87.00 199 GLU A C 1
ATOM 1612 O O . GLU A 1 199 ? 20.490 4.852 -15.503 1.00 87.00 199 GLU A O 1
ATOM 1617 N N . ILE A 1 200 ? 18.257 4.870 -15.293 1.00 85.94 200 ILE A N 1
ATOM 1618 C CA . ILE A 1 200 ? 18.023 5.314 -16.671 1.00 85.94 200 ILE A CA 1
ATOM 1619 C C . ILE A 1 200 ? 18.270 6.819 -16.804 1.00 85.94 200 ILE A C 1
ATOM 1621 O O . ILE A 1 200 ? 18.899 7.242 -17.774 1.00 85.94 200 ILE A O 1
ATOM 1625 N N . ALA A 1 201 ? 17.836 7.650 -15.847 1.00 81.31 201 ALA A N 1
ATOM 1626 C CA . ALA A 1 201 ? 18.061 9.095 -15.953 1.00 81.31 201 ALA A CA 1
ATOM 1627 C C . ALA A 1 201 ? 19.544 9.467 -15.815 1.00 81.31 201 ALA A C 1
ATOM 1629 O O . ALA A 1 201 ? 20.005 10.394 -16.486 1.00 81.31 201 ALA A O 1
ATOM 1630 N N . GLU A 1 202 ? 20.305 8.743 -14.986 1.00 81.94 202 GLU A N 1
ATOM 1631 C CA . GLU A 1 202 ? 21.755 8.919 -14.900 1.00 81.94 202 GLU A CA 1
ATOM 1632 C C . GLU A 1 202 ? 22.433 8.585 -16.235 1.00 81.94 202 GLU A C 1
ATOM 1634 O O . GLU A 1 202 ? 23.246 9.377 -16.719 1.00 81.94 202 GLU A O 1
ATOM 1639 N N . ALA A 1 203 ? 22.034 7.486 -16.884 1.00 83.62 203 ALA A N 1
ATOM 1640 C CA . ALA A 1 203 ? 22.552 7.107 -18.196 1.00 83.62 203 ALA A CA 1
ATOM 1641 C C . ALA A 1 203 ? 22.183 8.118 -19.301 1.00 83.62 203 ALA A C 1
ATOM 1643 O O . ALA A 1 203 ? 23.000 8.416 -20.173 1.00 83.62 203 ALA A O 1
ATOM 1644 N N . LEU A 1 204 ? 20.983 8.708 -19.245 1.00 81.50 204 LEU A N 1
ATOM 1645 C CA . LEU A 1 204 ? 20.532 9.718 -20.211 1.00 81.50 204 LEU A CA 1
ATOM 1646 C C . LEU A 1 204 ? 21.270 11.057 -20.092 1.00 81.50 204 LEU A C 1
ATOM 1648 O O . LEU A 1 204 ? 21.396 11.772 -21.085 1.00 81.50 204 LEU A O 1
ATOM 1652 N N . LYS A 1 205 ? 21.800 11.405 -18.913 1.00 79.19 205 LYS A N 1
ATOM 1653 C CA . LYS A 1 205 ? 22.483 12.690 -18.672 1.00 79.19 205 LYS A CA 1
ATOM 1654 C C . LYS A 1 205 ? 23.698 12.917 -19.583 1.00 79.19 205 LYS A C 1
ATOM 1656 O O . LYS A 1 205 ? 24.050 14.066 -19.846 1.00 79.19 205 LYS A O 1
ATOM 1661 N N . GLY A 1 206 ? 24.345 11.843 -20.034 1.00 68.31 206 GLY A N 1
ATOM 1662 C CA . GLY A 1 206 ? 25.512 11.894 -20.917 1.00 68.31 206 GLY A CA 1
ATOM 1663 C C . GLY A 1 206 ? 25.188 11.934 -22.413 1.00 68.31 206 GLY A C 1
ATOM 1664 O O . GLY A 1 206 ? 26.105 12.111 -23.213 1.00 68.31 206 GLY A O 1
ATOM 1665 N N . ILE A 1 207 ? 23.920 11.767 -22.807 1.00 72.19 207 ILE A N 1
ATOM 1666 C CA . ILE A 1 207 ? 23.521 11.673 -24.214 1.00 72.19 207 ILE A CA 1
ATOM 1667 C C . ILE A 1 207 ? 23.064 13.056 -24.708 1.00 72.19 207 ILE A C 1
ATOM 1669 O O . ILE A 1 207 ? 22.077 13.592 -24.192 1.00 72.19 207 ILE A O 1
ATOM 1673 N N . PRO A 1 208 ? 23.740 13.660 -25.708 1.00 68.25 208 PRO A N 1
ATOM 1674 C CA . PRO A 1 208 ? 23.255 14.892 -26.318 1.00 68.25 208 PRO A CA 1
ATOM 1675 C C . PRO A 1 208 ? 21.911 14.633 -27.006 1.00 68.25 208 PRO A C 1
ATOM 1677 O O . PRO A 1 208 ? 21.697 13.562 -27.577 1.00 68.25 208 PRO A O 1
ATOM 1680 N N . ALA A 1 209 ? 21.004 15.613 -26.959 1.00 69.81 209 ALA A N 1
ATOM 1681 C CA . ALA A 1 209 ? 19.732 15.506 -27.665 1.00 69.81 209 ALA A CA 1
ATOM 1682 C C . ALA A 1 209 ? 20.003 15.234 -29.159 1.00 69.81 209 ALA A C 1
ATOM 1684 O O . ALA A 1 209 ? 20.802 15.965 -29.756 1.00 69.81 209 ALA A O 1
ATOM 1685 N N . PRO A 1 210 ? 19.394 14.191 -29.751 1.00 67.56 210 PRO A N 1
ATOM 1686 C CA . PRO A 1 210 ? 19.599 13.885 -31.158 1.00 67.56 210 PRO A CA 1
ATOM 1687 C C . PRO A 1 210 ? 19.171 15.087 -32.003 1.00 67.56 210 PRO A C 1
ATOM 1689 O O . PRO A 1 210 ? 18.136 15.702 -31.739 1.00 67.56 210 PRO A O 1
ATOM 1692 N N . VAL A 1 211 ? 19.992 15.441 -32.994 1.00 59.84 211 VAL A N 1
ATOM 1693 C CA . VAL A 1 211 ? 19.628 16.440 -34.002 1.00 59.84 211 VAL A CA 1
ATOM 1694 C C . VAL A 1 211 ? 18.500 15.822 -34.821 1.00 59.84 211 VAL A C 1
ATOM 1696 O O . VAL A 1 211 ? 18.699 14.798 -35.470 1.00 59.84 211 VAL A O 1
ATOM 1699 N N . GLU A 1 212 ? 17.294 16.367 -34.698 1.00 52.81 212 GLU A N 1
ATOM 1700 C CA . GLU A 1 212 ? 16.127 15.867 -35.420 1.00 52.81 212 GLU A CA 1
ATOM 1701 C C . GLU A 1 212 ? 16.260 16.248 -36.900 1.00 52.81 212 GLU A C 1
ATOM 1703 O O . GLU A 1 212 ? 16.207 17.427 -37.241 1.00 52.81 212 GLU A O 1
ATOM 1708 N N . ASP A 1 213 ? 16.444 15.266 -37.787 1.00 46.34 213 ASP A N 1
ATOM 1709 C CA . ASP A 1 213 ? 16.312 15.495 -39.226 1.00 46.34 213 ASP A CA 1
ATOM 1710 C C . ASP A 1 213 ? 14.837 15.829 -39.527 1.00 46.34 213 ASP A C 1
ATOM 1712 O O . ASP A 1 213 ? 13.951 14.980 -39.401 1.00 46.34 213 ASP A O 1
ATOM 1716 N N . GLU A 1 214 ? 14.575 17.072 -39.944 1.00 42.00 214 GLU A N 1
ATOM 1717 C CA . GLU A 1 214 ? 13.257 17.703 -40.185 1.00 42.00 214 GLU A CA 1
ATOM 1718 C C . GLU A 1 214 ? 12.298 16.904 -41.099 1.00 42.00 214 GLU A C 1
ATOM 1720 O O . GLU A 1 214 ? 11.108 17.195 -41.189 1.00 42.00 214 GLU A O 1
ATOM 1725 N N . LYS A 1 215 ? 12.784 15.859 -41.774 1.00 40.31 215 LYS A N 1
ATOM 1726 C CA . LYS A 1 215 ? 12.020 15.063 -42.744 1.00 40.31 215 LYS A CA 1
ATOM 1727 C C . LYS A 1 215 ? 11.078 14.038 -42.106 1.00 40.31 215 LYS A C 1
ATOM 1729 O O . LYS A 1 215 ? 10.080 13.690 -42.728 1.00 40.31 215 LYS A O 1
ATOM 1734 N N . ALA A 1 216 ? 11.359 13.576 -40.885 1.00 42.06 216 ALA A N 1
ATOM 1735 C CA . ALA A 1 216 ? 10.470 12.647 -40.175 1.00 42.06 216 ALA A CA 1
ATOM 1736 C C . ALA A 1 216 ? 9.236 13.356 -39.582 1.00 42.06 216 ALA A C 1
ATOM 1738 O O . ALA A 1 216 ? 8.165 12.761 -39.500 1.00 42.06 216 ALA A O 1
ATOM 1739 N N . GLN A 1 217 ? 9.363 14.647 -39.242 1.00 42.28 217 GLN A N 1
ATOM 1740 C CA . GLN A 1 217 ? 8.272 15.440 -38.668 1.00 42.28 217 GLN A CA 1
ATOM 1741 C C . GLN A 1 217 ? 7.100 15.626 -39.640 1.00 42.28 217 GLN A C 1
ATOM 1743 O O . GLN A 1 217 ? 5.957 15.599 -39.204 1.00 42.28 217 GLN A O 1
ATOM 1748 N N . VAL A 1 218 ? 7.344 15.760 -40.949 1.00 39.66 218 VAL A N 1
ATOM 1749 C CA . VAL A 1 218 ? 6.261 16.029 -41.914 1.00 39.66 218 VAL A CA 1
ATOM 1750 C C . VAL A 1 218 ? 5.307 14.839 -42.049 1.00 39.66 218 VAL A C 1
ATOM 1752 O O . VAL A 1 218 ? 4.113 15.037 -42.220 1.00 39.66 218 VAL A O 1
ATOM 1755 N N . ILE A 1 219 ? 5.790 13.602 -41.935 1.00 44.03 219 ILE A N 1
ATOM 1756 C CA . ILE A 1 219 ? 4.947 12.411 -42.126 1.00 44.03 219 ILE A CA 1
ATOM 1757 C C . ILE A 1 219 ? 4.128 12.132 -40.855 1.00 44.03 219 ILE A C 1
ATOM 1759 O O . ILE A 1 219 ? 2.912 11.987 -40.929 1.00 44.03 219 ILE A O 1
ATOM 1763 N N . GLU A 1 220 ? 4.773 12.170 -39.685 1.00 43.59 220 GLU A N 1
ATOM 1764 C CA . GLU A 1 220 ? 4.136 11.874 -38.392 1.00 43.59 220 GLU A CA 1
ATOM 1765 C C . GLU A 1 220 ? 3.159 12.984 -37.957 1.00 43.59 220 GLU A C 1
ATOM 1767 O O . GLU A 1 220 ? 2.063 12.694 -37.487 1.00 43.59 220 GLU A O 1
ATOM 1772 N N . GLN A 1 221 ? 3.489 14.264 -38.202 1.00 40.78 221 GLN A N 1
ATOM 1773 C CA . GLN A 1 221 ? 2.579 15.380 -37.906 1.00 40.78 221 GLN A CA 1
ATOM 1774 C C . GLN A 1 221 ? 1.344 15.386 -38.809 1.00 40.78 221 GLN A C 1
ATOM 1776 O O . GLN A 1 221 ? 0.310 15.902 -38.397 1.00 40.78 221 GLN A O 1
ATOM 1781 N N . THR A 1 222 ? 1.418 14.854 -40.033 1.00 42.03 222 THR A N 1
ATOM 1782 C CA . THR A 1 222 ? 0.243 14.815 -40.919 1.00 42.03 222 THR A CA 1
ATOM 1783 C C . THR A 1 222 ? -0.758 13.772 -40.428 1.00 42.03 222 THR A C 1
ATOM 1785 O O . THR A 1 222 ? -1.942 14.079 -40.326 1.00 42.03 222 THR A O 1
ATOM 1788 N N . GLU A 1 223 ? -0.276 12.595 -40.016 1.00 45.44 223 GLU A N 1
ATOM 1789 C CA . GLU A 1 223 ? -1.119 11.553 -39.422 1.00 45.44 223 GLU A CA 1
ATOM 1790 C C . GLU A 1 223 ? -1.678 12.011 -38.065 1.00 45.44 223 GLU A C 1
ATOM 1792 O O . GLU A 1 223 ? -2.891 12.026 -37.870 1.00 45.44 223 GLU A O 1
ATOM 1797 N N . GLU A 1 224 ? -0.837 12.492 -37.145 1.00 44.53 224 GLU A N 1
ATOM 1798 C CA . GLU A 1 224 ? -1.273 12.895 -35.800 1.00 44.53 224 GLU A CA 1
ATOM 1799 C C . GLU A 1 224 ? -2.259 14.084 -35.830 1.00 44.53 224 GLU A C 1
ATOM 1801 O O . GLU A 1 224 ? -3.221 14.105 -35.060 1.00 44.53 224 GLU A O 1
ATOM 1806 N N . ASN A 1 225 ? -2.111 15.030 -36.772 1.00 44.97 225 ASN A N 1
ATOM 1807 C CA . ASN A 1 225 ? -3.076 16.120 -36.974 1.00 44.97 225 ASN A CA 1
ATOM 1808 C C . ASN A 1 225 ? -4.405 15.648 -37.588 1.00 44.97 225 ASN A C 1
ATOM 1810 O O . ASN A 1 225 ? -5.453 16.199 -37.244 1.00 44.97 225 ASN A O 1
ATOM 1814 N N . GLU A 1 226 ? -4.397 14.636 -38.459 1.00 43.72 226 GLU A N 1
ATOM 1815 C CA . GLU A 1 226 ? -5.618 14.055 -39.036 1.00 43.72 226 GLU A CA 1
ATOM 1816 C C . GLU A 1 226 ? -6.421 13.263 -37.984 1.00 43.72 226 GLU A C 1
ATOM 1818 O O . GLU A 1 226 ? -7.654 13.326 -37.970 1.00 43.72 226 GLU A O 1
ATOM 1823 N N . TYR A 1 227 ? -5.737 12.628 -37.022 1.00 47.25 227 TYR A N 1
ATOM 1824 C CA . TYR A 1 227 ? -6.355 12.008 -35.841 1.00 47.25 227 TYR A CA 1
ATOM 1825 C C . TYR A 1 227 ? -6.812 13.042 -34.789 1.00 47.25 227 TYR A C 1
ATOM 1827 O O . TYR A 1 227 ? -7.914 12.927 -34.252 1.00 47.25 227 TYR A O 1
ATOM 1835 N N . LEU A 1 228 ? -6.036 14.101 -34.521 1.00 46.84 228 LEU A N 1
ATOM 1836 C CA . LEU A 1 228 ? -6.401 15.162 -33.564 1.00 46.84 228 LEU A CA 1
ATOM 1837 C C . LEU A 1 228 ? -7.547 16.060 -34.058 1.00 46.84 228 LEU A C 1
ATOM 1839 O O . LEU A 1 228 ? -8.353 16.525 -33.249 1.00 46.84 228 LEU A O 1
ATOM 1843 N N . ALA A 1 229 ? -7.679 16.273 -35.372 1.00 50.03 229 ALA A N 1
ATOM 1844 C CA . ALA A 1 229 ? -8.813 16.994 -35.953 1.00 50.03 229 ALA A CA 1
ATOM 1845 C C . ALA A 1 229 ? -10.157 16.286 -35.690 1.00 50.03 229 ALA A C 1
ATOM 1847 O O . ALA A 1 229 ? -11.192 16.952 -35.610 1.00 50.03 229 ALA A O 1
ATOM 1848 N N . GLN A 1 230 ? -10.136 14.962 -35.496 1.00 49.03 230 GLN A N 1
ATOM 1849 C CA . GLN A 1 230 ? -11.316 14.155 -35.173 1.00 49.03 230 GLN A CA 1
ATOM 1850 C C . GLN A 1 230 ? -11.648 14.142 -33.669 1.00 49.03 230 GLN A C 1
ATOM 1852 O O . GLN A 1 230 ? -12.786 13.858 -33.298 1.00 49.03 230 GLN A O 1
ATOM 1857 N N . THR A 1 231 ? -10.716 14.528 -32.790 1.00 50.22 231 THR A N 1
ATOM 1858 C CA . THR A 1 231 ? -10.921 14.568 -31.331 1.00 50.22 231 THR A CA 1
ATOM 1859 C C . THR A 1 231 ? -10.376 15.861 -30.724 1.00 50.22 231 THR A C 1
ATOM 1861 O O . THR A 1 231 ? -9.272 15.908 -30.185 1.00 50.22 231 THR A O 1
ATOM 1864 N N . ARG A 1 232 ? -11.169 16.939 -30.774 1.00 41.53 232 ARG A N 1
ATOM 1865 C CA . ARG A 1 232 ? -10.843 18.204 -30.100 1.00 41.53 232 ARG A CA 1
ATOM 1866 C C . ARG A 1 232 ? -10.940 18.058 -28.578 1.00 41.53 232 ARG A C 1
ATOM 1868 O O . ARG A 1 232 ? -12.027 18.142 -28.011 1.00 41.53 232 ARG A O 1
ATOM 1875 N N . PHE A 1 233 ? -9.796 17.929 -27.917 1.00 37.78 233 PHE A N 1
ATOM 1876 C CA . PHE A 1 233 ? -9.634 18.284 -26.508 1.00 37.78 233 PHE A CA 1
ATOM 1877 C C . PHE A 1 233 ? -8.318 19.052 -26.363 1.00 37.78 233 PHE A C 1
ATOM 1879 O O . PHE A 1 233 ? -7.284 18.612 -26.854 1.00 37.78 233 PHE A O 1
ATOM 1886 N N . GLU A 1 234 ? -8.374 20.242 -25.771 1.00 40.38 234 GLU A N 1
ATOM 1887 C CA . GLU A 1 234 ? -7.269 21.202 -25.721 1.00 40.38 234 GLU A CA 1
ATOM 1888 C C . GLU A 1 234 ? -6.000 20.583 -25.107 1.00 40.38 234 GLU A C 1
ATOM 1890 O O . GLU A 1 234 ? -5.945 20.247 -23.920 1.00 40.38 234 GLU A O 1
ATOM 1895 N N . VAL A 1 235 ? -4.965 20.421 -25.934 1.00 41.88 235 VAL A N 1
ATOM 1896 C CA . VAL A 1 235 ? -3.685 19.828 -25.539 1.00 41.88 235 VAL A CA 1
ATOM 1897 C C . VAL A 1 235 ? -2.856 20.892 -24.819 1.00 41.88 235 VAL A C 1
ATOM 1899 O O . VAL A 1 235 ? -2.387 21.862 -25.414 1.00 41.88 235 VAL A O 1
ATOM 1902 N N . LYS A 1 236 ? -2.678 20.719 -23.505 1.00 40.56 236 LYS A N 1
ATOM 1903 C CA . LYS A 1 236 ? -1.691 21.471 -22.712 1.00 40.56 236 LYS A CA 1
ATOM 1904 C C . LYS A 1 236 ? -0.288 21.278 -23.321 1.00 40.56 236 LYS A C 1
ATOM 1906 O O . LYS A 1 236 ? -0.011 20.193 -23.827 1.00 40.56 236 LYS A O 1
ATOM 1911 N N . PRO A 1 237 ? 0.617 22.274 -23.240 1.00 40.34 237 PRO A N 1
ATOM 1912 C CA . PRO A 1 237 ? 1.954 22.175 -23.829 1.00 40.34 237 PRO A CA 1
ATOM 1913 C C . PRO A 1 237 ? 2.702 20.928 -23.342 1.00 40.34 237 PRO A C 1
ATOM 1915 O O . PRO A 1 237 ? 2.619 20.572 -22.161 1.00 40.34 237 PRO A O 1
ATOM 1918 N N . SER A 1 238 ? 3.440 20.285 -24.254 1.00 57.09 238 SER A N 1
ATOM 1919 C CA . SER A 1 238 ? 4.144 19.034 -23.979 1.00 57.09 238 SER A CA 1
ATOM 1920 C C . SER A 1 238 ? 5.137 19.215 -22.828 1.00 57.09 238 SER A C 1
ATOM 1922 O O . SER A 1 238 ? 5.969 20.129 -22.793 1.00 57.09 238 SER A O 1
ATOM 1924 N N . LEU A 1 239 ? 5.041 18.323 -21.843 1.00 48.41 239 LEU A N 1
ATOM 1925 C CA . LEU A 1 239 ? 5.905 18.291 -20.661 1.00 48.41 239 LEU A CA 1
ATOM 1926 C C . LEU A 1 239 ? 7.393 18.150 -21.031 1.00 48.41 239 LEU A C 1
ATOM 1928 O O . LEU A 1 239 ? 8.249 18.578 -20.262 1.00 48.41 239 LEU A O 1
ATOM 1932 N N . TRP A 1 240 ? 7.697 17.715 -22.258 1.00 44.38 240 TRP A N 1
ATOM 1933 C CA . TRP A 1 240 ? 9.020 17.739 -22.888 1.00 44.38 240 TRP A CA 1
ATOM 1934 C C . TRP A 1 240 ? 9.684 19.124 -22.903 1.00 44.38 240 TRP A C 1
ATOM 1936 O O . TRP A 1 240 ? 10.884 19.250 -22.646 1.00 44.38 240 TRP A O 1
ATOM 1946 N N . GLN A 1 241 ? 8.913 20.189 -23.141 1.00 50.12 241 GLN A N 1
ATOM 1947 C CA . GLN A 1 241 ? 9.426 21.561 -23.061 1.00 50.12 241 GLN A CA 1
ATOM 1948 C C . GLN A 1 241 ? 9.665 21.996 -21.607 1.00 50.12 241 GLN A C 1
ATOM 1950 O O . GLN A 1 241 ? 10.591 22.764 -21.337 1.00 50.12 241 GLN A O 1
ATOM 1955 N N . ARG A 1 242 ? 8.879 21.466 -20.658 1.00 50.69 242 ARG A N 1
ATOM 1956 C CA . ARG A 1 242 ? 8.984 21.763 -19.217 1.00 50.69 242 ARG A CA 1
ATOM 1957 C C . ARG A 1 242 ? 10.131 20.990 -18.552 1.00 50.69 242 ARG A C 1
ATOM 1959 O O . ARG A 1 242 ? 10.784 21.532 -17.669 1.00 50.69 242 ARG A O 1
ATOM 1966 N N . ILE A 1 243 ? 10.440 19.773 -19.003 1.00 47.03 243 ILE A N 1
ATOM 1967 C CA . ILE A 1 243 ? 11.560 18.954 -18.508 1.00 47.03 243 ILE A CA 1
ATOM 1968 C C . ILE A 1 243 ? 12.910 19.531 -18.956 1.00 47.03 243 ILE A C 1
ATOM 1970 O O . ILE A 1 243 ? 13.822 19.627 -18.138 1.00 47.03 243 ILE A O 1
ATOM 1974 N N . LYS A 1 244 ? 13.032 20.014 -20.204 1.00 45.94 244 LYS A N 1
ATOM 1975 C CA . LYS A 1 244 ? 14.262 20.680 -20.686 1.00 45.94 244 LYS A CA 1
ATOM 1976 C C . LYS A 1 244 ? 14.590 21.983 -19.943 1.00 45.94 244 LYS A C 1
ATOM 1978 O O . LYS A 1 244 ? 15.751 22.374 -19.888 1.00 45.94 244 LYS A O 1
ATOM 1983 N N . THR A 1 245 ? 13.587 22.657 -19.379 1.00 41.72 245 THR A N 1
ATOM 1984 C CA . THR A 1 245 ? 13.740 23.966 -18.715 1.00 41.72 245 THR A CA 1
ATOM 1985 C C . THR A 1 245 ? 13.732 23.903 -17.191 1.00 41.72 245 THR A C 1
ATOM 1987 O O . THR A 1 245 ? 14.104 24.882 -16.540 1.00 41.72 245 THR A O 1
ATOM 1990 N N . SER A 1 246 ? 13.328 22.785 -16.584 1.00 40.97 246 SER A N 1
ATOM 1991 C CA . SER A 1 246 ? 13.061 22.772 -15.150 1.00 40.97 246 SER A CA 1
ATOM 1992 C C . SER A 1 246 ? 14.209 22.206 -14.320 1.00 40.97 246 SER A C 1
ATOM 1994 O O . SER A 1 246 ? 14.787 21.158 -14.601 1.00 40.97 246 SER A O 1
ATOM 1996 N N . LYS A 1 247 ? 14.457 22.870 -13.187 1.00 46.19 247 LYS A N 1
ATOM 1997 C CA . LYS A 1 247 ? 15.356 22.457 -12.094 1.00 46.19 247 LYS A CA 1
ATOM 1998 C C . LYS A 1 247 ? 14.954 21.107 -11.447 1.00 46.19 247 LYS A C 1
ATOM 2000 O O . LYS A 1 247 ? 15.583 20.706 -10.473 1.00 46.19 247 LYS A O 1
ATOM 2005 N N . LEU A 1 248 ? 13.952 20.401 -11.986 1.00 40.81 248 LEU A N 1
ATOM 2006 C CA . LEU A 1 248 ? 13.365 19.146 -11.498 1.00 40.81 248 LEU A CA 1
ATOM 2007 C C . LEU A 1 248 ? 14.372 17.998 -11.356 1.00 40.81 248 LEU A C 1
ATOM 2009 O O . LEU A 1 248 ? 14.316 17.275 -10.366 1.00 40.81 248 LEU A O 1
ATOM 2013 N N . VAL A 1 249 ? 15.361 17.891 -12.252 1.00 42.81 249 VAL A N 1
ATOM 2014 C CA . VAL A 1 249 ? 16.444 16.891 -12.129 1.00 42.81 249 VAL A CA 1
ATOM 2015 C C . VAL A 1 249 ? 17.272 17.110 -10.850 1.00 42.81 249 VAL A C 1
ATOM 2017 O O . VAL A 1 249 ? 17.730 16.153 -10.229 1.00 42.81 249 VAL A O 1
ATOM 2020 N N . ARG A 1 250 ? 17.424 18.364 -10.391 1.00 40.62 250 ARG A N 1
ATOM 2021 C CA . ARG A 1 250 ? 18.086 18.673 -9.109 1.00 40.62 250 ARG A CA 1
ATOM 2022 C C . ARG A 1 250 ? 17.178 18.395 -7.909 1.00 40.62 250 ARG A C 1
ATOM 2024 O O . ARG A 1 250 ? 17.687 17.985 -6.872 1.00 40.62 250 ARG A O 1
ATOM 2031 N N . THR A 1 251 ? 15.864 18.578 -8.040 1.00 40.06 251 THR A N 1
ATOM 2032 C CA . THR A 1 251 ? 14.897 18.313 -6.962 1.00 40.06 251 THR A CA 1
ATOM 2033 C C . THR A 1 251 ? 14.754 16.816 -6.682 1.00 40.06 251 THR A C 1
ATOM 2035 O O . THR A 1 251 ? 14.728 16.427 -5.520 1.00 40.06 251 THR A O 1
ATOM 2038 N N . ILE A 1 252 ? 14.768 15.972 -7.720 1.00 40.19 252 ILE A N 1
ATOM 2039 C CA . ILE A 1 252 ? 14.761 14.505 -7.578 1.00 40.19 252 ILE A CA 1
ATOM 2040 C C . ILE A 1 252 ? 16.020 14.034 -6.828 1.00 40.19 252 ILE A C 1
ATOM 2042 O O . ILE A 1 252 ? 15.917 13.267 -5.872 1.00 40.19 252 ILE A O 1
ATOM 2046 N N . ALA A 1 253 ? 17.198 14.577 -7.164 1.00 40.00 253 ALA A N 1
ATOM 2047 C CA . ALA A 1 253 ? 18.442 14.287 -6.445 1.00 40.00 253 ALA A CA 1
ATOM 20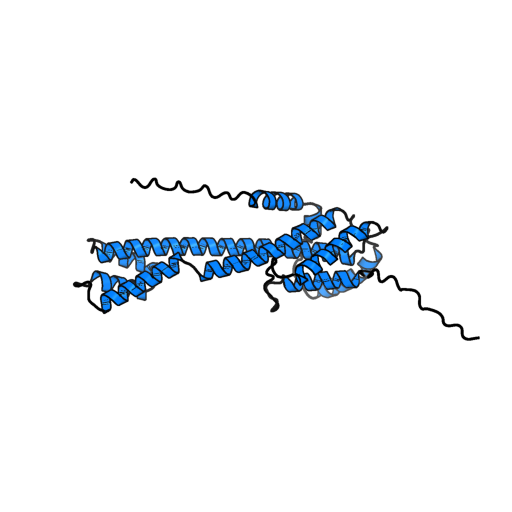48 C C . ALA A 1 253 ? 18.428 14.767 -4.976 1.00 40.00 253 ALA A C 1
ATOM 2050 O O . ALA A 1 253 ? 19.016 14.120 -4.110 1.00 40.00 253 ALA A O 1
ATOM 2051 N N . TYR A 1 254 ? 17.756 15.885 -4.673 1.00 37.78 254 TYR A N 1
ATOM 2052 C CA . TYR A 1 254 ? 17.661 16.428 -3.312 1.00 37.78 254 TYR A CA 1
ATOM 2053 C C . TYR A 1 254 ? 16.668 15.641 -2.442 1.00 37.78 254 TYR A C 1
ATOM 2055 O O . TYR A 1 254 ? 16.988 15.307 -1.304 1.00 37.78 254 TYR A O 1
ATOM 2063 N N . ILE A 1 255 ? 15.505 15.269 -2.989 1.00 40.12 255 ILE A N 1
ATOM 2064 C CA . ILE A 1 255 ? 14.500 14.439 -2.304 1.00 40.12 255 ILE A CA 1
ATOM 2065 C C . ILE A 1 255 ? 15.060 13.033 -2.018 1.00 40.12 255 ILE A C 1
ATOM 2067 O O . ILE A 1 255 ? 14.856 12.509 -0.923 1.00 40.12 255 ILE A O 1
ATOM 2071 N N . CYS A 1 256 ? 15.845 12.455 -2.936 1.00 40.47 256 CYS A N 1
ATOM 2072 C CA . CYS A 1 256 ? 16.499 11.158 -2.722 1.00 40.47 256 CYS A CA 1
ATOM 2073 C C . CYS A 1 256 ? 17.628 11.209 -1.673 1.00 40.47 256 CYS A C 1
ATOM 2075 O O . CYS A 1 256 ? 17.807 10.247 -0.931 1.00 40.47 256 CYS A O 1
ATOM 2077 N N . LYS A 1 257 ? 18.353 12.332 -1.539 1.00 31.53 257 LYS A N 1
ATOM 2078 C CA . LYS A 1 257 ? 19.374 12.513 -0.483 1.00 31.53 257 LYS A CA 1
ATOM 2079 C C . LYS A 1 257 ? 18.776 12.635 0.920 1.00 31.53 257 LYS A C 1
ATOM 2081 O O . LYS A 1 257 ? 19.380 12.170 1.880 1.00 31.53 257 LYS A O 1
ATOM 2086 N N . VAL A 1 258 ? 17.601 13.253 1.042 1.00 35.66 258 VAL A N 1
ATOM 2087 C CA . VAL A 1 258 ? 16.939 13.480 2.339 1.00 35.66 258 VAL A CA 1
ATOM 2088 C C . VAL A 1 258 ? 16.366 12.181 2.929 1.00 35.66 258 VAL A C 1
ATOM 2090 O O . VAL A 1 258 ? 16.243 12.066 4.144 1.00 35.66 258 VAL A O 1
ATOM 2093 N N . LYS A 1 259 ? 16.093 11.154 2.111 1.00 32.09 259 LYS A N 1
ATOM 2094 C CA . LYS A 1 259 ? 15.470 9.899 2.572 1.00 32.09 259 LYS A CA 1
ATOM 2095 C C . LYS A 1 259 ? 16.426 8.842 3.160 1.00 32.09 259 LYS A C 1
ATOM 2097 O O . LYS A 1 259 ? 15.943 7.803 3.593 1.00 32.09 259 LYS A O 1
ATOM 2102 N N . VAL A 1 260 ? 17.741 9.092 3.229 1.00 34.47 260 VAL A N 1
ATOM 2103 C CA . VAL A 1 260 ? 18.721 8.161 3.850 1.00 34.47 260 VAL A CA 1
ATOM 2104 C C . VAL A 1 260 ? 18.980 8.472 5.337 1.00 34.47 260 VAL A C 1
ATOM 2106 O O . VAL A 1 260 ? 19.626 7.695 6.030 1.00 34.47 260 VAL A O 1
ATOM 2109 N N . VAL A 1 261 ? 18.424 9.561 5.883 1.00 34.34 261 VAL A N 1
ATOM 2110 C CA . VAL A 1 261 ? 18.552 9.897 7.316 1.00 34.34 261 VAL A CA 1
ATOM 2111 C C . VAL A 1 261 ? 17.181 10.201 7.923 1.00 34.34 261 VAL A C 1
ATOM 2113 O O . VAL A 1 261 ? 16.926 11.284 8.435 1.00 34.34 261 VAL A O 1
ATOM 2116 N N . LEU A 1 262 ? 16.276 9.223 7.891 1.00 29.06 262 LEU A N 1
ATOM 2117 C CA . LEU A 1 262 ? 15.238 9.111 8.919 1.00 29.06 262 LEU A CA 1
ATOM 2118 C C . LEU A 1 262 ? 15.825 8.276 10.061 1.00 29.06 262 LEU A C 1
ATOM 2120 O O . LEU A 1 262 ? 15.460 7.124 10.271 1.00 29.06 262 LEU A O 1
ATOM 2124 N N . GLN A 1 263 ? 16.789 8.852 10.784 1.00 32.06 263 GLN A N 1
ATOM 2125 C CA . GLN A 1 263 ? 17.055 8.389 12.139 1.00 32.06 263 GLN A CA 1
ATOM 2126 C C . GLN A 1 263 ? 15.829 8.773 12.964 1.00 32.06 263 GLN A C 1
ATOM 2128 O O . GLN A 1 263 ? 15.602 9.946 13.256 1.00 32.06 263 GLN A O 1
ATOM 2133 N N . LEU A 1 264 ? 15.016 7.769 13.290 1.00 34.56 264 LEU A N 1
ATOM 2134 C CA . LEU A 1 264 ? 14.104 7.826 14.424 1.00 34.56 264 LEU A CA 1
ATOM 2135 C C . LEU A 1 264 ? 14.908 8.375 15.617 1.00 34.56 264 LEU A C 1
ATOM 2137 O O . LEU A 1 264 ? 15.919 7.758 15.966 1.00 34.56 264 LEU A O 1
ATOM 2141 N N . PRO A 1 265 ? 14.533 9.499 16.254 1.00 33.31 265 PRO A N 1
ATOM 2142 C CA . PRO A 1 265 ? 15.036 9.761 17.588 1.00 33.31 265 PRO A CA 1
ATOM 2143 C C . PRO A 1 265 ? 14.495 8.627 18.459 1.00 33.31 265 PRO A C 1
ATOM 2145 O O . PRO A 1 265 ? 13.294 8.548 18.717 1.00 33.31 265 PRO A O 1
ATOM 2148 N N . ALA A 1 266 ? 15.377 7.694 18.818 1.00 41.91 266 ALA A N 1
ATOM 2149 C CA . ALA A 1 266 ? 15.072 6.635 19.759 1.00 41.91 266 ALA A CA 1
ATOM 2150 C C . ALA A 1 266 ? 14.491 7.282 21.023 1.00 41.91 266 ALA A C 1
ATOM 2152 O O . ALA A 1 266 ? 15.116 8.149 21.640 1.00 41.91 266 ALA A O 1
ATOM 2153 N N . LEU A 1 267 ? 13.261 6.896 21.361 1.00 43.31 267 LEU A N 1
ATOM 2154 C CA . LEU A 1 267 ? 12.652 7.206 22.648 1.00 43.31 267 LEU A CA 1
ATOM 2155 C C . LEU A 1 267 ? 13.585 6.680 23.753 1.00 43.31 267 LEU A C 1
ATOM 2157 O O . LEU A 1 267 ? 14.094 5.567 23.616 1.00 43.31 267 LEU A O 1
ATOM 2161 N N . PRO A 1 268 ? 13.841 7.454 24.822 1.00 40.69 268 PRO A N 1
ATOM 2162 C CA . PRO A 1 268 ? 14.740 7.027 25.880 1.00 40.69 268 PRO A CA 1
ATOM 2163 C C . PRO A 1 268 ? 14.152 5.791 26.560 1.00 40.69 268 PRO A C 1
ATOM 2165 O O . PRO A 1 268 ? 13.052 5.843 27.114 1.00 40.69 268 PRO A O 1
ATOM 2168 N N . GLU A 1 269 ? 14.885 4.680 26.496 1.00 42.16 269 GLU A N 1
ATOM 2169 C CA . GLU A 1 269 ? 14.585 3.480 27.264 1.00 42.16 269 GLU A CA 1
ATOM 2170 C C . GLU A 1 269 ? 14.525 3.850 28.748 1.00 42.16 269 GLU A C 1
ATOM 2172 O O . GLU A 1 269 ? 15.459 4.418 29.325 1.00 42.16 269 GLU A O 1
ATOM 2177 N N . GLY A 1 270 ? 13.370 3.577 29.353 1.00 37.69 270 GLY A N 1
ATOM 2178 C CA . GLY A 1 270 ? 13.145 3.770 30.771 1.00 37.69 270 GLY A CA 1
ATOM 2179 C C . GLY A 1 270 ? 14.134 2.934 31.573 1.00 37.69 270 GLY A C 1
ATOM 2180 O O . GLY A 1 270 ? 14.209 1.718 31.415 1.00 37.69 270 GLY A O 1
ATOM 2181 N N . ARG A 1 271 ? 14.867 3.603 32.466 1.00 43.06 271 ARG A N 1
ATOM 2182 C CA . ARG A 1 271 ? 15.555 2.966 33.588 1.00 43.06 271 ARG A CA 1
ATOM 2183 C C . ARG A 1 271 ? 14.534 2.156 34.387 1.00 43.06 271 ARG A C 1
ATOM 2185 O O . ARG A 1 271 ? 13.690 2.735 35.066 1.00 43.06 271 ARG A O 1
ATOM 2192 N N . GLY A 1 272 ? 14.623 0.835 34.292 1.00 37.59 272 GLY A N 1
ATOM 2193 C CA . GLY A 1 272 ? 14.085 -0.071 35.295 1.00 37.59 272 GLY A CA 1
ATOM 2194 C C . GLY A 1 272 ? 15.063 -0.142 36.462 1.00 37.59 272 GLY A C 1
ATOM 2195 O O . GLY A 1 272 ? 16.229 -0.481 36.272 1.00 37.59 272 GLY A O 1
ATOM 2196 N N . GLU A 1 273 ? 14.587 0.224 37.646 1.00 41.22 273 GLU A N 1
ATOM 2197 C CA . GLU A 1 273 ? 15.210 -0.125 38.917 1.00 41.22 273 GLU A CA 1
ATOM 2198 C C . GLU A 1 273 ? 15.109 -1.642 39.128 1.00 41.22 273 GLU A C 1
ATOM 2200 O O . GLU A 1 273 ? 14.017 -2.211 39.047 1.00 41.22 273 GLU A O 1
ATOM 2205 N N . ASN A 1 274 ? 16.259 -2.280 39.344 1.00 41.38 274 ASN A N 1
ATOM 2206 C CA . ASN A 1 274 ? 16.559 -3.203 40.446 1.00 41.38 274 ASN A CA 1
ATOM 2207 C C . ASN A 1 274 ? 18.041 -3.581 40.386 1.00 41.38 274 ASN A C 1
ATOM 2209 O O . ASN A 1 274 ? 18.470 -4.110 39.337 1.00 41.38 274 ASN A O 1
#

Radius of gyration: 30.23 Å; chains: 1; bounding box: 67×57×93 Å